Protein AF-G0PN23-F1 (afdb_monomer)

Radius of gyration: 19.68 Å; Cα contacts (8 Å, |Δi|>4): 252; chains: 1; bounding box: 52×43×51 Å

pLDDT: mean 85.81, std 14.9, range [28.98, 98.25]

Mean predicted aligned error: 7.41 Å

Solvent-accessible surface area (backbone atoms only — not comparable to full-atom values): 13458 Å² total; per-residue (Å²): 130,87,80,50,70,67,58,50,54,53,51,49,51,54,50,34,48,78,69,42,49,60,78,67,68,95,44,43,71,52,33,22,39,77,66,62,45,42,69,57,57,49,49,49,50,40,51,29,52,32,54,75,70,69,52,63,68,54,66,32,35,39,69,32,43,47,46,32,29,59,34,56,63,41,46,66,67,58,47,52,53,52,44,54,49,56,61,51,38,76,74,47,100,57,88,58,73,50,59,66,74,73,46,75,91,48,58,36,91,71,90,79,56,50,74,29,27,36,35,75,28,47,81,49,77,77,54,62,78,72,52,52,74,71,47,44,54,52,50,49,51,33,59,75,65,71,47,64,42,44,40,60,84,46,60,64,72,51,54,51,52,36,42,53,69,54,44,32,48,74,44,76,83,83,54,61,83,39,66,58,71,78,74,75,78,78,86,64,59,88,44,54,83,84,77,56,66,63,63,52,50,53,50,52,53,60,66,69,48,75,51,90,68,42,36,47,65,52,55,71,63,58,54,65,71,75,71,66,131

Sequence (229 aa):
MKKSEGAYYEQLLRFSESHLMLYPYHLSDITVTEMRLSPFSYYVNILTEMLNTEKSYDSLPNFTAADAVRLLGIGRNQYIDLMNQTRSNRKFLRRSKTARELLPQKPAKLTIESWWMTNVGAILESYVKTLSEEEKQVIDKLLDENKAIPAGLLKYSVVTSLYDRGLIYFDVPVDDNDYIYVAPLDGFVMNRVLGDYFETLLYKFFVVIDDQKTRINQLEKEDIKEVSL

Foldseek 3Di:
DPQDPVNVVVVVLVVCLVQLHQDPVVCCVCCFAVVVADSLNSLLSSLLVCLVVVPQPLSHQQNSQVSCCQWFVDHRVNSVVLSVLQVVLVVDPDPRDRSSNSGDPFTDDDDQDQAWWKAFGHDDPVVVVVDDPLLVVVNVVRVVVVGTDGNNVHDVVSSRVCRRVSRIDTDDDADQADFDADDPCDVGDDHDDPPDPVSVVVVVVVVVSPDRGDGNNVVVVVVVVVPDD

InterPro domains:
  IPR028091 FAM91, N-terminal domain [PF14647] (2-219)
  IPR039199 FAM91 [PTHR28441] (2-214)

Structure (mmCIF, N/CA/C/O backbone):
data_AF-G0PN23-F1
#
_entry.id   AF-G0PN23-F1
#
loop_
_atom_site.group_PDB
_atom_site.id
_atom_site.type_symbol
_atom_site.label_atom_id
_atom_site.label_alt_id
_atom_site.label_comp_id
_atom_site.label_asym_id
_atom_site.label_entity_id
_atom_site.label_seq_id
_atom_site.pdbx_PDB_ins_code
_atom_site.Cartn_x
_atom_site.Cartn_y
_atom_site.Cartn_z
_atom_site.occupancy
_atom_site.B_iso_or_equiv
_atom_site.auth_seq_id
_atom_site.auth_comp_id
_atom_site.auth_asym_id
_atom_site.auth_atom_id
_atom_site.pdbx_PDB_model_num
ATOM 1 N N . MET A 1 1 ? 6.012 -31.419 9.487 1.00 48.06 1 MET A N 1
ATOM 2 C CA . MET A 1 1 ? 5.408 -30.180 10.025 1.00 48.06 1 MET A CA 1
ATOM 3 C C . MET A 1 1 ? 4.270 -29.783 9.098 1.00 48.06 1 MET A C 1
ATOM 5 O O . MET A 1 1 ? 4.540 -29.590 7.920 1.00 48.06 1 MET A O 1
ATOM 9 N N . LYS A 1 2 ? 3.016 -29.736 9.569 1.00 50.41 2 LYS A N 1
ATOM 10 C CA . LYS A 1 2 ? 1.911 -29.170 8.776 1.00 50.41 2 LYS A CA 1
ATOM 11 C C . LYS A 1 2 ? 2.220 -27.681 8.583 1.00 50.41 2 LYS A C 1
ATOM 13 O O . LYS A 1 2 ? 2.283 -26.965 9.577 1.00 50.41 2 LYS A O 1
ATOM 18 N N . LYS A 1 3 ? 2.492 -27.240 7.353 1.00 66.94 3 LYS A N 1
ATOM 19 C CA . LYS A 1 3 ? 2.577 -25.805 7.049 1.00 66.94 3 LYS A CA 1
ATOM 20 C C . LYS A 1 3 ? 1.163 -25.237 7.192 1.00 66.94 3 LYS A C 1
ATOM 22 O O . LYS A 1 3 ? 0.249 -25.766 6.565 1.00 66.94 3 LYS A O 1
ATOM 27 N N . SER A 1 4 ? 0.977 -24.260 8.076 1.00 86.62 4 SER A N 1
ATOM 28 C CA . SER A 1 4 ? -0.281 -23.518 8.177 1.00 86.62 4 SER A CA 1
ATOM 29 C C . SER A 1 4 ? -0.402 -22.551 7.002 1.00 86.62 4 SER A C 1
ATOM 31 O O . SER A 1 4 ? 0.605 -22.113 6.448 1.00 86.62 4 SER A O 1
ATOM 33 N N . GLU A 1 5 ? -1.634 -22.212 6.643 1.00 88.44 5 GLU A N 1
ATOM 34 C CA . GLU A 1 5 ? -1.955 -21.194 5.639 1.00 88.44 5 GLU A CA 1
ATOM 35 C C . GLU A 1 5 ? -1.276 -19.849 5.947 1.00 88.44 5 GLU A C 1
ATOM 37 O O . GLU A 1 5 ? -0.561 -19.315 5.104 1.00 88.44 5 GLU A O 1
ATOM 42 N N . GLY A 1 6 ? -1.334 -19.385 7.200 1.00 89.94 6 GLY A N 1
ATOM 43 C CA . GLY A 1 6 ? -0.598 -18.186 7.622 1.00 89.94 6 GLY A CA 1
ATOM 44 C C . GLY A 1 6 ? 0.915 -18.271 7.370 1.00 89.94 6 GLY A C 1
ATOM 45 O O . GLY A 1 6 ? 1.512 -17.325 6.868 1.00 89.94 6 GLY A O 1
ATOM 46 N N . ALA A 1 7 ? 1.550 -19.428 7.606 1.00 92.19 7 ALA A N 1
ATOM 47 C CA . ALA A 1 7 ? 2.981 -19.595 7.329 1.00 92.19 7 ALA A CA 1
ATOM 48 C C . ALA A 1 7 ? 3.306 -19.547 5.824 1.00 92.19 7 ALA A C 1
ATOM 50 O O . ALA A 1 7 ? 4.415 -19.163 5.447 1.00 92.19 7 ALA A O 1
ATOM 51 N N . TYR A 1 8 ? 2.361 -19.936 4.961 1.00 94.00 8 TYR A N 1
ATOM 52 C CA . TYR A 1 8 ? 2.497 -19.771 3.516 1.00 94.00 8 TYR A CA 1
ATOM 53 C C . TYR A 1 8 ? 2.487 -18.287 3.135 1.00 94.00 8 TYR A C 1
ATOM 55 O O . TYR A 1 8 ? 3.422 -17.840 2.468 1.00 94.00 8 TYR A O 1
ATOM 63 N N . TYR A 1 9 ? 1.508 -17.514 3.615 1.00 95.44 9 TYR A N 1
ATOM 64 C CA . TYR A 1 9 ? 1.430 -16.079 3.330 1.00 95.44 9 TYR A CA 1
ATOM 65 C C . TYR A 1 9 ? 2.612 -15.299 3.917 1.00 95.44 9 TYR A C 1
ATOM 67 O O . TYR A 1 9 ? 3.146 -14.412 3.254 1.00 95.44 9 TYR A O 1
ATOM 75 N N . GLU A 1 10 ? 3.113 -15.672 5.100 1.00 94.38 10 GLU A N 1
ATOM 76 C CA . GLU A 1 10 ? 4.339 -15.085 5.663 1.00 94.38 10 GLU A CA 1
ATOM 77 C C . GLU A 1 10 ? 5.544 -15.322 4.753 1.00 94.38 10 GLU A C 1
ATOM 79 O O . GLU A 1 10 ? 6.338 -14.411 4.506 1.00 94.38 10 GLU A O 1
ATOM 84 N N . GLN A 1 11 ? 5.700 -16.554 4.262 1.00 95.38 11 GLN A N 1
ATOM 85 C CA . GLN A 1 11 ? 6.797 -16.909 3.373 1.00 95.38 11 GLN A CA 1
ATOM 86 C C . GLN A 1 11 ? 6.678 -16.179 2.030 1.00 95.38 11 GLN A C 1
ATOM 88 O O . GLN A 1 11 ? 7.689 -15.688 1.528 1.00 95.38 11 GLN A O 1
ATOM 93 N N . LEU A 1 12 ? 5.465 -16.082 1.480 1.00 94.81 12 LEU A N 1
ATOM 94 C CA . LEU A 1 12 ? 5.177 -15.352 0.249 1.00 94.81 12 LEU A CA 1
ATOM 95 C C . LEU A 1 12 ? 5.535 -13.871 0.396 1.00 94.81 12 LEU A C 1
ATOM 97 O O . LEU A 1 12 ? 6.323 -13.368 -0.395 1.00 94.81 12 LEU A O 1
ATOM 101 N N . LEU A 1 13 ? 5.053 -13.197 1.442 1.00 96.19 13 LEU A N 1
ATOM 102 C CA . LEU A 1 13 ? 5.321 -11.773 1.661 1.00 96.19 13 LEU A CA 1
ATOM 103 C C . LEU A 1 13 ? 6.813 -11.489 1.872 1.00 96.19 13 LEU A C 1
ATOM 105 O O . LEU A 1 13 ? 7.352 -10.573 1.258 1.00 96.19 13 LEU A O 1
ATOM 109 N N . ARG A 1 14 ? 7.515 -12.316 2.661 1.00 95.75 14 ARG A N 1
ATOM 110 C CA . ARG A 1 14 ? 8.975 -12.198 2.838 1.00 95.75 14 ARG A CA 1
ATOM 111 C C . ARG A 1 14 ? 9.734 -12.400 1.528 1.00 95.75 14 ARG A C 1
ATOM 113 O O . ARG A 1 14 ? 10.729 -11.717 1.268 1.00 95.75 14 ARG A O 1
ATOM 120 N N . PHE A 1 15 ? 9.298 -13.359 0.713 1.00 94.88 15 PHE A N 1
ATOM 121 C CA . PHE A 1 15 ? 9.882 -13.583 -0.602 1.00 94.88 15 PHE A CA 1
ATOM 122 C C . PHE A 1 15 ? 9.665 -12.352 -1.488 1.00 94.88 15 PHE A C 1
ATOM 124 O O . PHE A 1 15 ? 10.644 -11.815 -2.002 1.00 94.88 15 PHE A O 1
ATOM 131 N N . SER A 1 16 ? 8.435 -11.846 -1.577 1.00 94.81 16 SER A N 1
ATOM 132 C CA . SER A 1 16 ? 8.094 -10.667 -2.377 1.00 94.81 16 SER A CA 1
ATOM 133 C C . SER A 1 16 ? 8.885 -9.420 -1.959 1.00 94.81 16 SER A C 1
ATOM 135 O O . SER A 1 16 ? 9.496 -8.783 -2.818 1.00 94.81 16 SER A O 1
ATOM 137 N N . GLU A 1 17 ? 8.982 -9.117 -0.655 1.00 95.69 17 GLU A N 1
ATOM 138 C CA . GLU A 1 17 ? 9.766 -7.975 -0.148 1.00 95.69 17 GLU A CA 1
ATOM 139 C C . GLU A 1 17 ? 11.258 -8.100 -0.503 1.00 95.69 17 GLU A C 1
ATOM 141 O O . GLU A 1 17 ? 11.866 -7.156 -1.010 1.00 95.69 17 GLU A O 1
ATOM 146 N N . SER A 1 18 ? 11.860 -9.277 -0.282 1.00 93.69 18 SER A N 1
ATOM 147 C CA . SER A 1 18 ? 13.294 -9.499 -0.547 1.00 93.69 18 SER A CA 1
ATOM 148 C C . SER A 1 18 ? 13.656 -9.448 -2.036 1.00 93.69 18 SER A C 1
ATOM 150 O O . SER A 1 18 ? 14.788 -9.091 -2.383 1.00 93.69 18 SER A O 1
ATOM 152 N N . HIS A 1 19 ? 12.691 -9.745 -2.909 1.00 93.19 19 HIS A N 1
ATOM 153 C CA . HIS A 1 19 ? 12.830 -9.678 -4.364 1.00 93.19 19 HIS A CA 1
ATOM 154 C C . HIS A 1 19 ? 12.305 -8.365 -4.965 1.00 93.19 19 HIS A C 1
ATOM 156 O O . HIS A 1 19 ? 12.336 -8.216 -6.183 1.00 93.19 19 HIS A O 1
ATOM 162 N N . LEU A 1 20 ? 11.903 -7.388 -4.137 1.00 94.75 20 LEU A N 1
ATOM 163 C CA . LEU A 1 20 ? 11.409 -6.070 -4.566 1.00 94.75 20 LEU A CA 1
ATOM 164 C C . LEU A 1 20 ? 10.147 -6.136 -5.448 1.00 94.75 20 LEU A C 1
ATOM 166 O O . LEU A 1 20 ? 9.913 -5.255 -6.276 1.00 94.75 20 LEU A O 1
ATOM 170 N N . MET A 1 21 ? 9.341 -7.182 -5.284 1.00 93.94 21 MET A N 1
ATOM 171 C CA . MET A 1 21 ? 8.140 -7.398 -6.088 1.00 93.94 21 MET A CA 1
ATOM 172 C C . MET A 1 21 ? 7.035 -6.404 -5.725 1.00 93.94 21 MET A C 1
ATOM 174 O O . MET A 1 21 ? 7.003 -5.865 -4.611 1.00 93.94 21 MET A O 1
ATOM 178 N N . LEU A 1 22 ? 6.097 -6.205 -6.652 1.00 94.31 22 LEU A N 1
ATOM 179 C CA . LEU A 1 22 ? 4.883 -5.439 -6.388 1.00 94.31 22 LEU A CA 1
ATOM 180 C C . LEU A 1 22 ? 4.097 -6.052 -5.217 1.00 94.31 22 LEU A C 1
ATOM 182 O O . LEU A 1 22 ? 4.079 -7.273 -5.038 1.00 94.31 22 LEU A O 1
ATOM 186 N N . TYR A 1 23 ? 3.429 -5.209 -4.430 1.00 96.19 23 TYR A N 1
ATOM 187 C CA . TYR A 1 23 ? 2.500 -5.671 -3.408 1.00 96.19 23 TYR A CA 1
ATOM 188 C C . TYR A 1 23 ? 1.400 -6.552 -4.033 1.00 96.19 23 TYR A C 1
ATOM 190 O O . TYR A 1 23 ? 0.827 -6.175 -5.061 1.00 96.19 23 TYR A O 1
ATOM 198 N N . PRO A 1 24 ? 1.071 -7.714 -3.441 1.00 94.94 24 PRO A N 1
ATOM 199 C CA . PRO A 1 24 ? 0.074 -8.624 -3.994 1.00 94.94 24 PRO A CA 1
ATOM 200 C C . PRO A 1 24 ? -1.352 -8.125 -3.706 1.00 94.94 24 PRO A C 1
ATOM 202 O O . PRO A 1 24 ? -2.037 -8.657 -2.840 1.00 94.94 24 PRO A O 1
ATOM 205 N N . TYR A 1 25 ? -1.820 -7.113 -4.445 1.00 94.06 25 TYR A N 1
ATOM 206 C CA . TYR A 1 25 ? -3.135 -6.485 -4.219 1.00 94.06 25 TYR A CA 1
ATOM 207 C C . TYR A 1 25 ? -4.320 -7.455 -4.257 1.00 94.06 25 TYR A C 1
ATOM 209 O O . TYR A 1 25 ? -5.290 -7.251 -3.537 1.00 94.06 25 TYR A O 1
ATOM 217 N N . HIS A 1 26 ? -4.228 -8.526 -5.044 1.00 90.94 26 HIS A N 1
ATOM 218 C CA . HIS A 1 26 ? -5.253 -9.570 -5.118 1.00 90.94 26 HIS A CA 1
ATOM 219 C C . HIS A 1 26 ? -5.400 -10.389 -3.822 1.00 90.94 26 HIS A C 1
ATOM 221 O O . HIS A 1 26 ? -6.342 -11.162 -3.710 1.00 90.94 26 HIS A O 1
ATOM 227 N N . LEU A 1 27 ? -4.472 -10.239 -2.871 1.00 94.69 27 LEU A N 1
ATOM 228 C CA . LEU A 1 27 ? -4.505 -10.866 -1.547 1.00 94.69 27 LEU A CA 1
ATOM 229 C C . LEU A 1 27 ? -4.730 -9.835 -0.431 1.00 94.69 27 LEU A C 1
ATOM 231 O O . LEU A 1 27 ? -4.445 -10.142 0.724 1.00 94.69 27 LEU A O 1
ATOM 235 N N . SER A 1 28 ? -5.160 -8.605 -0.758 1.00 94.19 28 SER A N 1
ATOM 236 C CA . SER A 1 28 ? -5.268 -7.498 0.212 1.00 94.19 28 SER A CA 1
ATOM 237 C C . SER A 1 28 ? -6.143 -7.841 1.415 1.00 94.19 28 SER A C 1
ATOM 239 O O . SER A 1 28 ? -5.845 -7.415 2.530 1.00 94.19 28 SER A O 1
ATOM 241 N N . ASP A 1 29 ? -7.184 -8.643 1.213 1.00 92.06 29 ASP A N 1
ATOM 242 C CA . ASP A 1 29 ? -8.042 -9.148 2.278 1.00 92.06 29 ASP A CA 1
ATOM 243 C C . ASP A 1 29 ? -7.235 -9.895 3.342 1.00 92.06 29 ASP A C 1
ATOM 245 O O . ASP A 1 29 ? -7.286 -9.532 4.515 1.00 92.06 29 ASP A O 1
ATOM 249 N N . ILE A 1 30 ? -6.399 -10.848 2.943 1.00 93.81 30 ILE A N 1
ATOM 250 C CA . ILE A 1 30 ? -5.578 -11.659 3.846 1.00 93.81 30 ILE A CA 1
ATOM 251 C C . ILE A 1 30 ? -4.360 -10.869 4.335 1.00 93.81 30 ILE A C 1
ATOM 253 O O . ILE A 1 30 ? -4.024 -10.880 5.523 1.00 93.81 30 ILE A O 1
ATOM 257 N N . THR A 1 31 ? -3.675 -10.146 3.449 1.00 95.44 31 THR A N 1
ATOM 258 C CA . THR A 1 31 ? -2.435 -9.443 3.799 1.00 95.44 31 THR A CA 1
ATOM 259 C C . THR A 1 31 ? -2.691 -8.270 4.740 1.00 95.44 31 THR A C 1
ATOM 261 O O . THR A 1 31 ? -1.922 -8.055 5.679 1.00 95.44 31 THR A O 1
ATOM 264 N N . VAL A 1 32 ? -3.777 -7.516 4.556 1.00 94.94 32 VAL A N 1
ATOM 265 C CA . VAL A 1 32 ? -4.101 -6.388 5.436 1.00 94.94 32 VAL A CA 1
ATOM 266 C C . VAL A 1 32 ? -4.708 -6.869 6.751 1.00 94.94 32 VAL A C 1
ATOM 268 O O . VAL A 1 32 ? -4.353 -6.323 7.798 1.00 94.94 32 VAL A O 1
ATOM 271 N N . THR A 1 33 ? -5.597 -7.868 6.735 1.00 91.69 33 THR A N 1
ATOM 272 C CA . THR A 1 33 ? -6.325 -8.279 7.949 1.00 91.69 33 THR A CA 1
ATOM 273 C C . THR A 1 33 ? -5.554 -9.308 8.780 1.00 91.69 33 THR A C 1
ATOM 275 O O . THR A 1 33 ? -5.263 -9.053 9.952 1.00 91.69 33 THR A O 1
ATOM 278 N N . GLU A 1 34 ? -5.157 -10.435 8.188 1.00 91.69 34 GLU A N 1
ATOM 279 C CA . GLU A 1 34 ? -4.496 -11.534 8.899 1.00 91.69 34 GLU A CA 1
ATOM 280 C C . GLU A 1 34 ? -3.009 -11.253 9.106 1.00 91.69 34 GLU A C 1
ATOM 282 O O . GLU A 1 34 ? -2.496 -11.360 10.223 1.00 91.69 34 GLU A O 1
ATOM 287 N N . MET A 1 35 ? -2.327 -10.816 8.044 1.00 94.06 35 MET A N 1
ATOM 288 C CA . MET A 1 35 ? -0.884 -10.545 8.077 1.00 94.06 35 MET A CA 1
ATOM 289 C C . MET A 1 35 ? -0.546 -9.163 8.636 1.00 94.06 35 MET A C 1
ATOM 291 O O . MET A 1 35 ? 0.616 -8.889 8.948 1.00 94.06 35 MET A O 1
ATOM 295 N N . ARG A 1 36 ? -1.554 -8.292 8.788 1.00 93.94 36 ARG A N 1
ATOM 296 C CA . ARG A 1 36 ? -1.420 -6.921 9.311 1.00 93.94 36 ARG A CA 1
ATOM 297 C C . ARG A 1 36 ? -0.402 -6.084 8.533 1.00 93.94 36 ARG A C 1
ATOM 299 O O . ARG A 1 36 ? 0.282 -5.230 9.101 1.00 93.94 36 ARG A O 1
ATOM 306 N N . LEU A 1 37 ? -0.298 -6.334 7.232 1.00 95.62 37 LEU A N 1
ATOM 307 C CA . LEU A 1 37 ? 0.656 -5.704 6.336 1.00 95.62 37 LEU A CA 1
ATOM 308 C C . LEU A 1 37 ? -0.083 -4.946 5.233 1.00 95.62 37 LEU A C 1
ATOM 310 O O . LEU A 1 37 ? -0.472 -5.503 4.207 1.00 95.62 37 LEU A O 1
ATOM 314 N N . SER A 1 38 ? -0.249 -3.642 5.443 1.00 95.50 38 SER A N 1
ATOM 315 C CA . SER A 1 38 ? -0.788 -2.745 4.421 1.00 95.50 38 SER A CA 1
ATOM 316 C C . SER A 1 38 ? 0.207 -2.526 3.274 1.00 95.50 38 SER A C 1
ATOM 318 O O . SER A 1 38 ? 1.419 -2.647 3.495 1.00 95.50 38 SER A O 1
ATOM 320 N N . PRO A 1 39 ? -0.264 -2.118 2.077 1.00 96.38 39 PRO A N 1
ATOM 321 C CA . PRO A 1 39 ? 0.622 -1.724 0.982 1.00 96.38 39 PRO A CA 1
ATOM 322 C C . PRO A 1 39 ? 1.645 -0.675 1.431 1.00 96.38 39 PRO A C 1
ATOM 324 O O . PRO A 1 39 ? 2.840 -0.814 1.193 1.00 96.38 39 PRO A O 1
ATOM 327 N N . PHE A 1 40 ? 1.203 0.342 2.179 1.00 97.19 40 PHE A N 1
ATOM 328 C CA . PHE A 1 40 ? 2.088 1.366 2.735 1.00 97.19 40 PHE A CA 1
ATOM 329 C C . PHE A 1 40 ? 3.228 0.766 3.574 1.00 97.19 40 PHE A C 1
ATOM 331 O O . PHE A 1 40 ? 4.399 1.069 3.336 1.00 97.19 40 PHE A O 1
ATOM 338 N N . SER A 1 41 ? 2.896 -0.103 4.534 1.00 96.62 41 SER A N 1
ATOM 339 C CA . SER A 1 41 ? 3.888 -0.744 5.403 1.00 96.62 41 SER A CA 1
ATOM 340 C C . SER A 1 41 ? 4.833 -1.664 4.625 1.00 96.62 41 SER A C 1
ATOM 342 O O . SER A 1 41 ? 6.026 -1.687 4.917 1.00 96.62 41 SER A O 1
ATOM 344 N N . TYR A 1 42 ? 4.335 -2.357 3.601 1.00 98.00 42 TYR A N 1
ATOM 345 C CA . TYR A 1 42 ? 5.138 -3.199 2.713 1.00 98.00 42 TYR A CA 1
ATOM 346 C C . TYR A 1 42 ? 6.223 -2.396 1.976 1.00 98.00 42 TYR A C 1
ATOM 348 O O . TYR A 1 42 ? 7.410 -2.714 2.064 1.00 98.00 42 TYR A O 1
ATOM 356 N N . TYR A 1 43 ? 5.864 -1.288 1.317 1.00 98.25 43 TYR A N 1
ATOM 357 C CA . TYR A 1 43 ? 6.861 -0.471 0.606 1.00 98.25 43 TYR A CA 1
ATOM 358 C C . TYR A 1 43 ? 7.821 0.248 1.555 1.00 98.25 43 TYR A C 1
ATOM 360 O O . TYR A 1 43 ? 8.996 0.434 1.236 1.00 98.25 43 TYR A O 1
ATOM 368 N N . VAL A 1 44 ? 7.354 0.620 2.746 1.00 98.12 44 VAL A N 1
ATOM 369 C CA . VAL A 1 44 ? 8.223 1.103 3.820 1.00 98.12 44 VAL A CA 1
ATOM 370 C C . VAL A 1 44 ? 9.286 0.063 4.185 1.00 98.12 44 VAL A C 1
ATOM 372 O O . VAL A 1 44 ? 10.451 0.435 4.347 1.00 98.12 44 VAL A O 1
ATOM 375 N N . ASN A 1 45 ? 8.909 -1.212 4.336 1.00 98.00 45 ASN A N 1
ATOM 376 C CA . ASN A 1 45 ? 9.838 -2.289 4.682 1.00 98.00 45 ASN A CA 1
ATOM 377 C C . ASN A 1 45 ? 10.888 -2.462 3.582 1.00 98.00 45 ASN A C 1
ATOM 379 O O . ASN A 1 45 ? 12.085 -2.449 3.875 1.00 98.00 45 ASN A O 1
ATOM 383 N N . ILE A 1 46 ? 10.445 -2.509 2.320 1.00 97.81 46 ILE A N 1
ATOM 384 C CA . ILE A 1 46 ? 11.327 -2.574 1.148 1.00 97.81 46 ILE A CA 1
ATOM 385 C C . ILE A 1 46 ? 12.338 -1.423 1.161 1.00 97.81 46 ILE A C 1
ATOM 387 O O . ILE A 1 46 ? 13.547 -1.659 1.123 1.00 97.81 46 ILE A O 1
ATOM 391 N N . LEU A 1 47 ? 11.878 -0.170 1.253 1.00 97.94 47 LEU A N 1
ATOM 392 C CA . LEU A 1 47 ? 12.786 0.979 1.211 1.00 97.94 47 LEU A CA 1
ATOM 393 C C . LEU A 1 47 ? 13.703 1.048 2.436 1.00 97.94 47 LEU A C 1
ATOM 395 O O . LEU A 1 47 ? 14.848 1.481 2.303 1.00 97.94 47 LEU A O 1
ATOM 399 N N . THR A 1 48 ? 13.237 0.604 3.607 1.00 97.44 48 THR A N 1
ATOM 400 C CA . THR A 1 48 ? 14.073 0.503 4.814 1.00 97.44 48 THR A CA 1
ATOM 401 C C . THR A 1 48 ? 15.238 -0.451 4.569 1.00 97.44 48 THR A C 1
ATOM 403 O O . THR A 1 48 ? 16.389 -0.081 4.804 1.00 97.44 48 THR A O 1
ATOM 406 N N . GLU A 1 49 ? 14.961 -1.648 4.050 1.00 96.56 49 GLU A N 1
ATOM 407 C CA . GLU A 1 49 ? 15.995 -2.644 3.771 1.00 96.56 49 GLU A CA 1
ATOM 408 C C . GLU A 1 49 ? 16.956 -2.175 2.676 1.00 96.56 49 GLU A C 1
ATOM 410 O O . GLU A 1 49 ? 18.175 -2.294 2.817 1.00 96.56 49 GLU A O 1
ATOM 415 N N . MET A 1 50 ? 16.442 -1.551 1.615 1.00 96.56 50 MET A N 1
ATOM 416 C CA . MET A 1 50 ? 17.289 -0.973 0.574 1.00 96.56 50 MET A CA 1
ATOM 417 C C . MET A 1 50 ? 18.212 0.126 1.122 1.00 96.56 50 MET A C 1
ATOM 419 O O . MET A 1 50 ? 19.385 0.164 0.763 1.00 96.56 50 MET A O 1
ATOM 423 N N . LEU A 1 51 ? 17.714 1.015 1.993 1.00 95.50 51 LEU A N 1
ATOM 424 C CA . LEU A 1 51 ? 18.532 2.054 2.639 1.00 95.50 51 LEU A CA 1
ATOM 425 C C . LEU A 1 51 ? 19.621 1.446 3.533 1.00 95.50 51 LEU A C 1
ATOM 427 O O . LEU A 1 51 ? 20.763 1.905 3.512 1.00 95.50 51 LEU A O 1
ATOM 431 N N . ASN A 1 52 ? 19.282 0.405 4.296 1.00 93.69 52 ASN A N 1
ATOM 432 C CA . ASN A 1 52 ? 20.224 -0.290 5.175 1.00 93.69 52 ASN A CA 1
ATOM 433 C C . ASN A 1 52 ? 21.320 -1.029 4.392 1.00 93.69 52 ASN A C 1
ATOM 435 O O . ASN A 1 52 ? 22.474 -1.043 4.818 1.00 93.69 52 ASN A O 1
ATOM 439 N N . THR A 1 53 ? 20.966 -1.610 3.244 1.00 93.88 53 THR A N 1
ATOM 440 C CA . THR A 1 53 ? 21.876 -2.365 2.362 1.00 93.88 53 THR A CA 1
ATOM 441 C C . THR A 1 53 ? 22.530 -1.510 1.275 1.00 93.88 53 THR A C 1
ATOM 443 O O . THR A 1 53 ? 23.295 -2.023 0.462 1.00 93.88 53 THR A O 1
ATOM 446 N N . GLU A 1 54 ? 22.257 -0.203 1.262 1.00 93.38 54 GLU A N 1
ATOM 447 C CA . GLU A 1 54 ? 22.745 0.755 0.265 1.00 93.38 54 GLU A CA 1
ATOM 448 C C . GLU A 1 54 ? 22.430 0.364 -1.193 1.00 93.38 54 GLU A C 1
ATOM 450 O O . GLU A 1 54 ? 23.194 0.655 -2.118 1.00 93.38 54 GLU A O 1
ATOM 455 N N . LYS A 1 55 ? 21.288 -0.296 -1.408 1.00 94.75 55 LYS A N 1
ATOM 456 C CA . LYS A 1 55 ? 20.835 -0.743 -2.728 1.00 94.75 55 LYS A CA 1
ATOM 457 C C . LYS A 1 55 ? 20.413 0.454 -3.586 1.00 94.75 55 LYS A C 1
ATOM 459 O O . LYS A 1 55 ? 19.800 1.398 -3.096 1.00 94.75 55 LYS A O 1
ATOM 464 N N . SER A 1 56 ? 20.720 0.428 -4.885 1.00 94.00 56 SER A N 1
ATOM 465 C CA . SER A 1 56 ? 20.282 1.493 -5.802 1.00 94.00 56 SER A CA 1
ATOM 466 C C . SER A 1 56 ? 18.761 1.484 -5.970 1.00 94.00 56 SER A C 1
ATOM 468 O O . SER A 1 56 ? 18.170 0.412 -6.109 1.00 94.00 56 SER A O 1
ATOM 470 N N . TYR A 1 57 ? 18.137 2.664 -6.045 1.00 94.88 57 TYR A N 1
ATOM 471 C CA . TYR A 1 57 ? 16.712 2.795 -6.381 1.00 94.88 57 TYR A CA 1
ATOM 472 C C . TYR A 1 57 ? 16.371 2.147 -7.729 1.00 94.88 57 TYR A C 1
ATOM 474 O O . TYR A 1 57 ? 15.311 1.551 -7.874 1.00 94.88 57 TYR A O 1
ATOM 482 N N . ASP A 1 58 ? 17.317 2.170 -8.674 1.00 91.69 58 ASP A N 1
ATOM 483 C CA . ASP A 1 58 ? 17.166 1.602 -10.021 1.00 91.69 58 ASP A CA 1
ATOM 484 C C . ASP A 1 58 ? 17.019 0.064 -10.017 1.00 91.69 58 ASP A C 1
ATOM 486 O O . ASP A 1 58 ? 16.842 -0.539 -11.074 1.00 91.69 58 ASP A O 1
ATOM 490 N N . SER A 1 59 ? 17.130 -0.576 -8.843 1.00 92.50 59 SER A N 1
ATOM 491 C CA . SER A 1 59 ? 16.835 -2.000 -8.650 1.00 92.50 59 SER A CA 1
ATOM 492 C C . SER A 1 59 ? 15.352 -2.305 -8.424 1.00 92.50 59 SER A C 1
ATOM 494 O O . SER A 1 59 ? 14.974 -3.468 -8.513 1.00 92.50 59 SER A O 1
ATOM 496 N N . LEU A 1 60 ? 14.515 -1.305 -8.125 1.00 93.38 60 LEU A N 1
ATOM 497 C CA . LEU A 1 60 ? 13.071 -1.514 -8.028 1.00 93.38 60 LEU A CA 1
ATOM 498 C C . LEU A 1 60 ? 12.494 -1.795 -9.424 1.00 93.38 60 LEU A C 1
ATOM 500 O O . LEU A 1 60 ? 12.773 -1.014 -10.337 1.00 93.38 60 LEU A O 1
ATOM 504 N N . PRO A 1 61 ? 11.646 -2.823 -9.594 1.00 92.31 61 PRO A N 1
ATOM 505 C CA . PRO A 1 61 ? 10.770 -2.931 -10.759 1.00 92.31 61 PRO A CA 1
ATOM 506 C C . PRO A 1 61 ? 9.927 -1.656 -10.933 1.00 92.31 61 PRO A C 1
ATOM 508 O O . PRO A 1 61 ? 9.690 -0.922 -9.968 1.00 92.31 61 PRO A O 1
ATOM 511 N N . ASN A 1 62 ? 9.495 -1.351 -12.153 1.00 89.81 62 ASN A N 1
ATOM 512 C CA . ASN A 1 62 ? 8.845 -0.083 -12.481 1.00 89.81 62 ASN A CA 1
ATOM 513 C C . ASN A 1 62 ? 7.505 0.063 -11.779 1.00 89.81 62 ASN A C 1
ATOM 515 O O . ASN A 1 62 ? 7.233 1.130 -11.231 1.00 89.81 62 ASN A O 1
ATOM 519 N N . PHE A 1 63 ? 6.705 -1.004 -11.716 1.00 89.88 63 PHE A N 1
ATOM 520 C CA . PHE A 1 63 ? 5.424 -0.958 -11.009 1.00 89.88 63 PHE A CA 1
ATOM 521 C C . PHE A 1 63 ? 5.631 -0.841 -9.496 1.00 89.88 63 PHE A C 1
ATOM 523 O O . PHE A 1 63 ? 4.939 -0.069 -8.832 1.00 89.88 63 PHE A O 1
ATOM 530 N N . THR A 1 64 ? 6.649 -1.513 -8.950 1.00 93.81 64 THR A N 1
ATOM 531 C CA . THR A 1 64 ? 7.058 -1.354 -7.545 1.00 93.81 64 THR A CA 1
ATOM 532 C C . THR A 1 64 ? 7.490 0.083 -7.247 1.00 93.81 64 THR A C 1
ATOM 534 O O . THR A 1 64 ? 7.113 0.646 -6.219 1.00 93.81 64 THR A O 1
ATOM 537 N N . ALA A 1 65 ? 8.260 0.707 -8.139 1.00 94.38 65 ALA A N 1
ATOM 538 C CA . ALA A 1 65 ? 8.707 2.085 -7.981 1.00 94.38 65 ALA A CA 1
ATOM 539 C C . ALA A 1 65 ? 7.556 3.093 -8.134 1.00 94.38 65 ALA A C 1
ATOM 541 O O . ALA A 1 65 ? 7.469 4.041 -7.352 1.00 94.38 65 ALA A O 1
ATOM 542 N N . ALA A 1 66 ? 6.645 2.869 -9.085 1.00 92.25 66 ALA A N 1
ATOM 543 C CA . ALA A 1 66 ? 5.432 3.664 -9.249 1.00 92.25 66 ALA A CA 1
ATOM 544 C C . ALA A 1 66 ? 4.578 3.641 -7.973 1.00 92.25 66 ALA A C 1
ATOM 546 O O . ALA A 1 66 ? 4.129 4.689 -7.504 1.00 92.25 66 ALA A O 1
ATOM 547 N N . ASP A 1 67 ? 4.436 2.477 -7.340 1.00 94.31 67 ASP A N 1
ATOM 548 C CA . ASP A 1 67 ? 3.726 2.365 -6.070 1.00 94.31 67 ASP A CA 1
ATOM 549 C C . ASP A 1 67 ? 4.472 2.993 -4.892 1.00 94.31 67 ASP A C 1
ATOM 551 O O . ASP A 1 67 ? 3.842 3.627 -4.045 1.00 94.31 67 ASP A O 1
ATOM 555 N N . ALA A 1 68 ? 5.803 2.912 -4.848 1.00 96.50 68 ALA A N 1
ATOM 556 C CA . ALA A 1 68 ? 6.587 3.639 -3.852 1.00 96.50 68 ALA A CA 1
ATOM 557 C C . ALA A 1 68 ? 6.370 5.162 -3.965 1.00 96.50 68 ALA A C 1
ATOM 559 O O . ALA A 1 68 ? 6.239 5.851 -2.949 1.00 96.50 68 ALA A O 1
ATOM 560 N N . VAL A 1 69 ? 6.257 5.697 -5.184 1.00 95.38 69 VAL A N 1
ATOM 561 C CA . VAL A 1 69 ? 5.890 7.104 -5.410 1.00 95.38 69 VAL A CA 1
ATOM 562 C C . VAL A 1 69 ? 4.454 7.369 -4.963 1.00 95.38 69 VAL A C 1
ATOM 564 O O . VAL A 1 69 ? 4.228 8.295 -4.187 1.00 95.38 69 VAL A O 1
ATOM 567 N N . ARG A 1 70 ? 3.490 6.550 -5.393 1.00 93.75 70 ARG A N 1
ATOM 568 C CA . ARG A 1 70 ? 2.064 6.735 -5.084 1.00 93.75 70 ARG A CA 1
ATOM 569 C C . ARG A 1 70 ? 1.765 6.668 -3.586 1.00 93.75 70 ARG A C 1
ATOM 571 O O . ARG A 1 70 ? 0.978 7.465 -3.086 1.00 93.75 70 ARG A O 1
ATOM 578 N N . LEU A 1 71 ? 2.373 5.721 -2.872 1.00 96.06 71 LEU A N 1
ATOM 579 C CA . LEU A 1 71 ? 2.065 5.430 -1.470 1.00 96.06 71 LEU A CA 1
ATOM 580 C C . LEU A 1 71 ? 2.975 6.160 -0.486 1.00 96.06 71 LEU A C 1
ATOM 582 O O . LEU A 1 71 ? 2.522 6.492 0.607 1.00 96.06 71 LEU A O 1
ATOM 586 N N . LEU A 1 72 ? 4.242 6.400 -0.833 1.00 97.31 72 LEU A N 1
ATOM 587 C CA . LEU A 1 72 ? 5.218 7.024 0.071 1.00 97.31 72 LEU A CA 1
ATOM 588 C C . LEU A 1 72 ? 5.626 8.431 -0.370 1.00 97.31 72 LEU A C 1
ATOM 590 O O . LEU A 1 72 ? 6.213 9.167 0.420 1.00 97.31 72 LEU A O 1
ATOM 594 N N . GLY A 1 73 ? 5.355 8.816 -1.618 1.00 96.00 73 GLY A N 1
ATOM 595 C CA . GLY A 1 73 ? 5.892 10.047 -2.199 1.00 96.00 73 GLY A CA 1
ATOM 596 C C . GLY A 1 73 ? 7.398 9.971 -2.460 1.00 96.00 73 GLY A C 1
ATOM 597 O O . GLY A 1 73 ? 8.059 11.008 -2.523 1.00 96.00 73 GLY A O 1
ATOM 598 N N . ILE A 1 74 ? 7.966 8.761 -2.569 1.00 96.69 74 ILE A N 1
ATOM 599 C CA . ILE A 1 74 ? 9.412 8.555 -2.714 1.00 96.69 74 ILE A CA 1
ATOM 600 C C . ILE A 1 74 ? 9.733 8.061 -4.121 1.00 96.69 74 ILE A C 1
ATOM 602 O O . ILE A 1 74 ? 9.676 6.867 -4.418 1.00 96.69 74 ILE A O 1
ATOM 606 N N . GLY A 1 75 ? 10.129 9.008 -4.968 1.00 95.25 75 GLY A N 1
ATOM 607 C CA . GLY A 1 75 ? 10.786 8.731 -6.238 1.00 95.25 75 GLY A CA 1
ATOM 608 C C . GLY A 1 75 ? 12.297 8.567 -6.088 1.00 95.25 75 GLY A C 1
ATOM 609 O O . GLY A 1 75 ? 12.867 8.667 -4.997 1.00 95.25 75 GLY A O 1
ATOM 610 N N . ARG A 1 76 ? 12.968 8.378 -7.226 1.00 94.75 76 ARG A N 1
ATOM 611 C CA . ARG A 1 76 ? 14.423 8.191 -7.310 1.00 94.75 76 ARG A CA 1
ATOM 612 C C . ARG A 1 76 ? 15.216 9.287 -6.596 1.00 94.75 76 ARG A C 1
ATOM 614 O O . ARG A 1 76 ? 16.126 8.988 -5.827 1.00 94.75 76 ARG A O 1
ATOM 621 N N . ASN A 1 77 ? 14.869 10.552 -6.831 1.00 94.56 77 ASN A N 1
ATOM 622 C CA . ASN A 1 77 ? 15.597 11.686 -6.257 1.00 94.56 77 ASN A CA 1
ATOM 623 C C . ASN A 1 77 ? 15.401 11.766 -4.738 1.00 94.56 77 ASN A C 1
ATOM 625 O O . ASN A 1 77 ? 16.382 11.863 -4.005 1.00 94.56 77 ASN A O 1
ATOM 629 N N . GLN A 1 78 ? 14.161 11.614 -4.258 1.00 96.44 78 GLN A N 1
ATOM 630 C CA . GLN A 1 78 ? 13.867 11.574 -2.822 1.00 96.44 78 GLN A CA 1
ATOM 631 C C . GLN A 1 78 ? 14.617 10.428 -2.134 1.00 96.44 78 GLN A C 1
ATOM 633 O O . GLN A 1 78 ? 15.155 10.600 -1.041 1.00 96.44 78 GLN A O 1
ATOM 638 N N . TYR A 1 79 ? 14.703 9.264 -2.783 1.00 97.06 79 TYR A N 1
ATOM 639 C CA . TYR A 1 79 ? 15.462 8.133 -2.263 1.00 97.06 79 TYR A CA 1
ATOM 640 C C . TYR A 1 79 ? 16.970 8.412 -2.184 1.00 97.06 79 TYR A C 1
ATOM 642 O O . TYR A 1 79 ? 17.600 8.094 -1.176 1.00 97.06 79 TYR A O 1
ATOM 650 N N . ILE A 1 80 ? 17.562 9.025 -3.216 1.00 94.94 80 ILE A N 1
ATOM 651 C CA . ILE A 1 80 ? 18.984 9.410 -3.215 1.00 94.94 80 ILE A CA 1
ATOM 652 C C . ILE A 1 80 ? 19.283 10.360 -2.048 1.00 94.94 80 ILE A C 1
ATOM 654 O O . ILE A 1 80 ? 20.277 10.175 -1.339 1.00 94.94 80 ILE A O 1
ATOM 658 N N . ASP A 1 81 ? 18.404 11.328 -1.795 1.00 94.62 81 ASP A N 1
ATOM 659 C CA . ASP A 1 81 ? 18.548 12.251 -0.669 1.00 94.62 81 ASP A CA 1
ATOM 660 C C . ASP A 1 81 ? 18.487 11.518 0.680 1.00 94.62 81 ASP A C 1
ATOM 662 O O . ASP A 1 81 ? 19.331 11.750 1.552 1.00 94.62 81 ASP A O 1
ATOM 666 N N . LEU A 1 82 ? 17.550 10.577 0.843 1.00 94.69 82 LEU A N 1
ATOM 667 C CA . LEU A 1 82 ? 17.446 9.725 2.035 1.00 94.69 82 LEU A CA 1
ATOM 668 C C . LEU A 1 82 ? 18.694 8.849 2.237 1.00 94.69 82 LEU A C 1
ATOM 670 O O . LEU A 1 82 ? 19.196 8.722 3.359 1.00 94.69 82 LEU A O 1
ATOM 674 N N . MET A 1 83 ? 19.244 8.284 1.161 1.00 92.31 83 MET A N 1
ATOM 675 C CA . MET A 1 83 ? 20.480 7.496 1.191 1.00 92.31 83 MET A CA 1
ATOM 676 C C . MET A 1 83 ? 21.668 8.344 1.667 1.00 92.31 83 MET A C 1
ATOM 678 O O . MET A 1 83 ? 22.437 7.932 2.542 1.00 92.31 83 MET A O 1
ATOM 682 N N . ASN A 1 84 ? 21.794 9.567 1.148 1.00 90.31 84 ASN A N 1
ATOM 683 C CA . ASN A 1 84 ? 22.845 10.507 1.540 1.00 90.31 84 ASN A CA 1
ATOM 684 C C . ASN A 1 84 ? 22.725 10.931 3.012 1.00 90.31 84 ASN A C 1
ATOM 686 O O . ASN A 1 84 ? 23.737 11.000 3.720 1.00 90.31 84 ASN A O 1
ATOM 690 N N . GLN A 1 85 ? 21.502 11.158 3.499 1.00 87.38 85 GLN A N 1
ATOM 691 C CA . GLN A 1 85 ? 21.238 11.435 4.915 1.00 87.38 85 GLN A CA 1
ATOM 692 C C . GLN A 1 85 ? 21.627 10.244 5.800 1.00 87.38 85 GLN A C 1
ATOM 694 O O . GLN A 1 85 ? 22.310 10.424 6.808 1.00 87.38 85 GLN A O 1
ATOM 699 N N . THR A 1 86 ? 21.276 9.023 5.393 1.00 83.25 86 THR A N 1
ATOM 700 C CA . THR A 1 86 ? 21.604 7.786 6.123 1.00 83.25 86 THR A CA 1
ATOM 701 C C . THR A 1 86 ? 23.121 7.566 6.216 1.00 83.25 86 THR A C 1
ATOM 703 O O . THR A 1 86 ? 23.642 7.219 7.279 1.00 83.25 86 THR A O 1
ATOM 706 N N . ARG A 1 87 ? 23.867 7.840 5.136 1.00 81.88 87 ARG A N 1
ATOM 707 C CA . ARG A 1 87 ? 25.343 7.790 5.118 1.00 81.88 87 ARG A CA 1
ATOM 708 C C . ARG A 1 87 ? 25.990 8.881 5.973 1.00 81.88 87 ARG A C 1
ATOM 710 O O . ARG A 1 87 ? 27.007 8.633 6.618 1.00 81.88 87 ARG A O 1
ATOM 717 N N . SER A 1 88 ? 25.414 10.082 5.983 1.00 72.25 88 SER A N 1
ATOM 718 C CA . SER A 1 88 ? 25.944 11.229 6.734 1.00 72.25 88 SER A CA 1
ATOM 719 C C . SER A 1 88 ? 25.686 11.111 8.239 1.00 72.25 88 SER A C 1
ATOM 721 O O . SER A 1 88 ? 26.562 11.445 9.035 1.00 72.25 88 SER A O 1
ATOM 723 N N . ASN A 1 89 ? 24.535 10.561 8.640 1.00 66.38 89 ASN A N 1
ATOM 724 C CA . ASN A 1 89 ? 24.191 10.319 10.046 1.00 66.38 89 ASN A CA 1
ATOM 725 C C . ASN A 1 89 ? 25.126 9.307 10.725 1.00 66.38 89 ASN A C 1
ATOM 727 O O . ASN A 1 89 ? 25.381 9.434 11.918 1.00 66.38 89 ASN A O 1
ATOM 731 N N . ARG A 1 90 ? 25.723 8.369 9.973 1.00 61.78 90 ARG A N 1
ATOM 732 C CA . ARG A 1 90 ? 26.766 7.467 10.496 1.00 61.78 90 ARG A CA 1
ATOM 733 C C . ARG A 1 90 ? 28.066 8.183 10.891 1.00 61.78 90 ARG A C 1
ATOM 735 O O . ARG A 1 90 ? 28.864 7.606 11.621 1.00 61.78 90 ARG A O 1
ATOM 742 N N . LYS A 1 91 ? 28.306 9.413 10.416 1.00 59.72 91 LYS A N 1
ATOM 743 C CA . LYS A 1 91 ? 29.591 10.121 10.582 1.00 59.72 91 LYS A CA 1
ATOM 744 C C . LYS A 1 91 ? 29.631 11.118 11.744 1.00 59.72 91 LYS A C 1
ATOM 746 O O . LYS A 1 91 ? 30.718 11.559 12.101 1.00 59.72 91 LYS A O 1
ATOM 751 N N . PHE A 1 92 ? 28.496 11.475 12.348 1.00 56.62 92 PHE A N 1
ATOM 752 C CA . PHE A 1 92 ? 28.438 12.475 13.420 1.00 56.62 92 PHE A CA 1
ATOM 753 C C . PHE A 1 92 ? 27.745 11.925 14.672 1.00 56.62 92 PHE A C 1
ATOM 755 O O . PHE A 1 92 ? 26.708 11.284 14.572 1.00 56.62 92 PHE A O 1
ATOM 762 N N . LEU A 1 93 ? 28.285 12.252 15.854 1.00 57.03 93 LEU A N 1
ATOM 763 C CA . LEU A 1 93 ? 27.834 11.888 17.216 1.00 57.03 93 LEU A CA 1
ATOM 764 C C . LEU A 1 93 ? 26.415 12.386 17.613 1.00 57.03 93 LEU A C 1
ATOM 766 O O . LEU A 1 93 ? 26.110 12.536 18.796 1.00 57.03 93 LEU A O 1
ATOM 770 N N . ARG A 1 94 ? 25.522 12.664 16.657 1.00 59.41 94 ARG A N 1
ATOM 771 C CA . ARG A 1 94 ? 24.089 12.879 16.922 1.00 59.41 94 ARG A CA 1
ATOM 772 C C . ARG A 1 94 ? 23.388 11.522 17.025 1.00 59.41 94 ARG A C 1
ATOM 774 O O . ARG A 1 94 ? 23.856 10.550 16.445 1.00 59.41 94 ARG A O 1
ATOM 781 N N . ARG A 1 95 ? 22.253 11.448 17.741 1.00 63.78 95 ARG A N 1
ATOM 782 C CA . ARG A 1 95 ? 21.372 10.262 17.717 1.00 63.78 95 ARG A CA 1
ATOM 783 C C . ARG A 1 95 ? 21.074 9.921 16.254 1.00 63.78 95 ARG A C 1
ATOM 785 O O . ARG A 1 95 ? 20.348 10.661 15.593 1.00 63.78 95 ARG A O 1
ATOM 792 N N . SER A 1 96 ? 21.697 8.858 15.750 1.00 66.75 96 SER A N 1
ATOM 793 C CA . SER A 1 96 ? 21.537 8.425 14.367 1.00 66.75 96 SER A CA 1
ATOM 794 C C . SER A 1 96 ? 20.095 7.984 14.183 1.00 66.75 96 SER A C 1
ATOM 796 O O . SER A 1 96 ? 19.699 6.970 14.754 1.00 66.75 96 SER A O 1
ATOM 798 N N . LYS A 1 97 ? 19.318 8.733 13.397 1.00 78.88 97 LYS A N 1
ATOM 799 C CA . LYS A 1 97 ? 18.003 8.260 12.966 1.00 78.88 97 LYS A CA 1
ATOM 800 C C . LYS A 1 97 ? 18.188 6.974 12.164 1.00 78.88 97 LYS A C 1
ATOM 802 O O . LYS A 1 97 ? 19.060 6.908 11.295 1.00 78.88 97 LYS A O 1
ATOM 807 N N . THR A 1 98 ? 17.395 5.962 12.474 1.00 86.62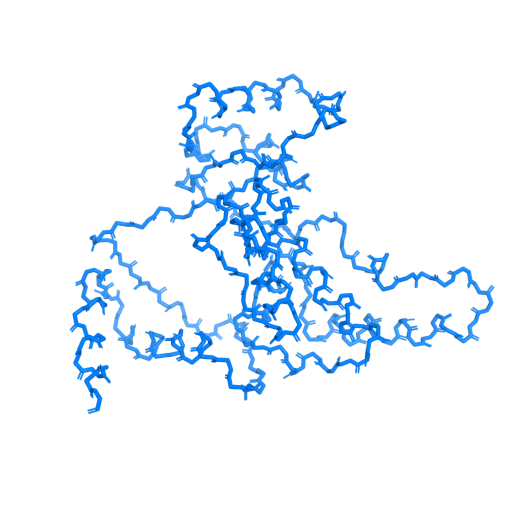 98 THR A N 1
ATOM 808 C CA . THR A 1 98 ? 17.293 4.728 11.693 1.00 86.62 98 THR A CA 1
ATOM 809 C C . THR A 1 98 ? 16.689 5.025 10.318 1.00 86.62 98 THR A C 1
ATOM 811 O O . THR A 1 98 ? 15.976 6.016 10.150 1.00 86.62 98 THR A O 1
ATOM 814 N N . ALA A 1 99 ? 16.926 4.159 9.326 1.00 90.19 99 ALA A N 1
ATOM 815 C CA . ALA A 1 99 ? 16.308 4.299 8.004 1.00 90.19 99 ALA A CA 1
ATOM 816 C C . ALA A 1 99 ? 14.773 4.404 8.099 1.00 90.19 99 ALA A C 1
ATOM 818 O O . ALA A 1 99 ? 14.163 5.251 7.450 1.00 90.19 99 ALA A O 1
ATOM 819 N N . ARG A 1 100 ? 14.154 3.623 8.998 1.00 92.81 100 ARG A N 1
ATOM 820 C CA . ARG A 1 100 ? 12.705 3.643 9.236 1.00 92.81 100 ARG A CA 1
ATOM 821 C C . ARG A 1 100 ? 12.190 4.998 9.729 1.00 92.81 100 ARG A C 1
ATOM 823 O O . ARG A 1 100 ? 11.095 5.394 9.339 1.00 92.81 100 ARG A O 1
ATOM 830 N N . GLU A 1 101 ? 12.961 5.695 10.564 1.00 91.94 101 GLU A N 1
ATOM 831 C CA . GLU A 1 101 ? 12.625 7.028 11.093 1.00 91.94 101 GLU A CA 1
ATOM 832 C C . GLU A 1 101 ? 12.801 8.152 10.061 1.00 91.94 101 GLU A C 1
ATOM 834 O O . GLU A 1 101 ? 12.275 9.248 10.257 1.00 91.94 101 GLU A O 1
ATOM 839 N N . LEU A 1 102 ? 13.563 7.910 8.990 1.00 91.75 102 LEU A N 1
ATOM 840 C CA . LEU A 1 102 ? 13.704 8.848 7.872 1.00 91.75 102 LEU A CA 1
ATOM 841 C C . LEU A 1 102 ? 12.562 8.713 6.856 1.00 91.75 102 LEU A C 1
ATOM 843 O O . LEU A 1 102 ? 12.279 9.662 6.128 1.00 91.75 102 LEU A O 1
ATO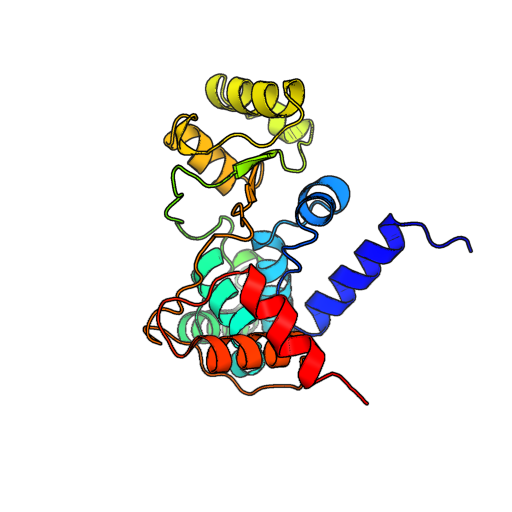M 847 N N . LEU A 1 103 ? 11.902 7.555 6.815 1.00 96.25 103 LEU A N 1
ATOM 848 C CA . LEU A 1 103 ? 10.770 7.300 5.931 1.00 96.25 103 LEU A CA 1
ATOM 849 C C . LEU A 1 103 ? 9.456 7.896 6.479 1.00 96.25 103 LEU A C 1
ATOM 851 O O . LEU A 1 103 ? 9.311 8.093 7.693 1.00 96.25 103 LEU A O 1
ATOM 855 N N . PRO A 1 104 ? 8.461 8.136 5.603 1.00 96.19 104 PRO A N 1
ATOM 856 C CA . PRO A 1 104 ? 7.120 8.540 5.998 1.00 96.19 104 PRO A CA 1
ATOM 857 C C . PRO A 1 104 ? 6.500 7.606 7.044 1.00 96.19 104 PRO A C 1
ATOM 859 O O . PRO A 1 104 ? 6.702 6.387 7.045 1.00 96.19 104 PRO A O 1
ATOM 862 N N . GLN A 1 105 ? 5.720 8.205 7.944 1.00 94.69 105 GLN A N 1
ATOM 863 C CA . GLN A 1 105 ? 4.965 7.493 8.984 1.00 94.69 105 GLN A CA 1
ATOM 864 C C . GLN A 1 105 ? 3.479 7.349 8.636 1.00 94.69 105 GLN A C 1
ATOM 866 O O . GLN A 1 105 ? 2.756 6.642 9.329 1.00 94.69 105 GLN A O 1
ATOM 871 N N . LYS A 1 106 ? 3.037 8.019 7.570 1.00 94.62 106 LYS A N 1
ATOM 872 C CA . LYS A 1 106 ? 1.690 7.945 7.008 1.00 94.62 106 LYS A CA 1
ATOM 873 C C . LYS A 1 106 ? 1.778 7.876 5.483 1.00 94.62 106 LYS A C 1
ATOM 875 O O . LYS A 1 106 ? 2.773 8.378 4.943 1.00 94.62 106 LYS A O 1
ATOM 880 N N . PRO A 1 107 ? 0.771 7.295 4.810 1.00 96.19 107 PRO A N 1
ATOM 881 C CA . PRO A 1 107 ? 0.680 7.312 3.358 1.00 96.19 107 PRO A CA 1
ATOM 882 C C . PRO A 1 107 ? 0.768 8.727 2.781 1.00 96.19 107 PRO A C 1
ATOM 884 O O . PRO A 1 107 ? 0.373 9.709 3.414 1.00 96.19 107 PRO A O 1
ATOM 887 N N . ALA A 1 108 ? 1.282 8.829 1.559 1.00 95.44 108 ALA A N 1
ATOM 888 C CA . ALA A 1 108 ? 1.154 10.034 0.759 1.00 95.44 108 ALA A CA 1
ATOM 889 C C . ALA A 1 108 ? -0.329 10.339 0.498 1.00 95.44 108 ALA A C 1
ATOM 891 O O . ALA A 1 108 ? -1.181 9.447 0.488 1.00 95.44 108 ALA A O 1
ATOM 892 N N . LYS A 1 109 ? -0.637 11.622 0.287 1.00 92.19 109 LYS A N 1
ATOM 893 C CA . LYS A 1 109 ? -2.012 12.072 0.069 1.00 92.19 109 LYS A CA 1
ATOM 894 C C . LYS A 1 109 ? -2.585 11.415 -1.189 1.00 92.19 109 LYS A C 1
ATOM 896 O O . LYS A 1 109 ? -2.090 11.655 -2.287 1.00 92.19 109 LYS A O 1
ATOM 901 N N . LEU A 1 110 ? -3.653 10.646 -1.007 1.00 89.81 110 LEU A N 1
ATOM 902 C CA . LEU A 1 110 ? -4.367 9.940 -2.065 1.00 89.81 110 LEU A CA 1
ATOM 903 C C . LEU A 1 110 ? -5.684 10.657 -2.380 1.00 89.81 110 LEU A C 1
ATOM 905 O O . LEU A 1 110 ? -6.408 11.056 -1.466 1.00 89.81 110 LEU A O 1
ATOM 909 N N . THR A 1 111 ? -6.005 10.809 -3.664 1.00 91.94 111 THR A N 1
ATOM 910 C CA . THR A 1 111 ? -7.364 11.165 -4.088 1.00 91.94 111 THR A CA 1
ATOM 911 C C . THR A 1 111 ? -8.207 9.901 -4.026 1.00 91.94 111 THR A C 1
ATOM 913 O O . THR A 1 111 ? -7.958 8.964 -4.777 1.00 91.94 111 THR A O 1
ATOM 916 N N . ILE A 1 112 ? -9.149 9.852 -3.087 1.00 94.06 112 ILE A N 1
ATOM 917 C CA . ILE A 1 112 ? -10.028 8.696 -2.895 1.00 94.06 112 ILE A CA 1
ATOM 918 C C . ILE A 1 112 ? -11.248 8.877 -3.788 1.00 94.06 112 ILE A C 1
ATOM 920 O O . ILE A 1 112 ? -12.001 9.840 -3.622 1.00 94.06 112 ILE A O 1
ATOM 924 N N . GLU A 1 113 ? -11.444 7.946 -4.715 1.00 95.12 113 GLU A N 1
ATOM 925 C CA . GLU A 1 113 ? -12.605 7.968 -5.594 1.00 95.12 113 GLU A CA 1
ATOM 926 C C . GLU A 1 113 ? -13.857 7.451 -4.884 1.00 95.12 113 GLU A C 1
ATOM 928 O O . GLU A 1 113 ? -13.824 6.500 -4.104 1.00 95.12 113 GLU A O 1
ATOM 933 N N . SER A 1 114 ? -14.997 8.069 -5.191 1.00 96.62 114 SER A N 1
ATOM 934 C CA . SER A 1 114 ? -16.279 7.776 -4.532 1.00 96.62 114 SER A CA 1
ATOM 935 C C . SER A 1 114 ? -16.782 6.337 -4.726 1.00 96.62 114 SER A C 1
ATOM 937 O O . SER A 1 114 ? -17.573 5.846 -3.921 1.00 96.62 114 SER A O 1
ATOM 939 N N . TRP A 1 115 ? -16.330 5.657 -5.775 1.00 95.12 115 TRP A N 1
ATOM 940 C CA . TRP A 1 115 ? -16.756 4.306 -6.137 1.00 95.12 115 TRP A CA 1
ATOM 941 C C . TRP A 1 115 ? -15.805 3.212 -5.637 1.00 95.12 115 TRP A C 1
ATOM 943 O O . TRP A 1 115 ? -16.114 2.033 -5.788 1.00 95.12 115 TRP A O 1
ATOM 953 N N . TRP A 1 116 ? -14.673 3.570 -5.023 1.00 96.25 116 TRP A N 1
ATOM 954 C CA . TRP A 1 116 ? -13.784 2.582 -4.414 1.00 96.25 116 TRP A CA 1
ATOM 955 C C . TRP A 1 116 ? -14.451 1.905 -3.224 1.00 96.25 116 TRP A C 1
ATOM 957 O O . TRP A 1 116 ? -15.138 2.545 -2.425 1.00 96.25 116 TRP A O 1
ATOM 967 N N . MET A 1 117 ? -14.217 0.607 -3.091 1.00 97.00 117 MET A N 1
ATOM 968 C CA . MET A 1 117 ? -14.802 -0.217 -2.048 1.00 97.00 117 MET A CA 1
ATOM 969 C C . MET A 1 117 ? -13.944 -0.116 -0.790 1.00 97.00 117 MET A C 1
ATOM 971 O O . MET A 1 117 ? -12.775 -0.484 -0.786 1.00 97.00 117 MET A O 1
ATOM 975 N N . THR A 1 118 ? -14.515 0.431 0.278 1.00 97.56 118 THR A N 1
ATOM 976 C CA . THR A 1 118 ? -13.845 0.604 1.569 1.00 97.56 118 THR A CA 1
ATOM 977 C C . THR A 1 118 ? -13.966 -0.676 2.376 1.00 97.56 118 THR A C 1
ATOM 979 O O . THR A 1 118 ? -15.082 -1.098 2.668 1.00 97.56 118 THR A O 1
ATOM 982 N N . ASN A 1 119 ? -12.835 -1.245 2.781 1.00 96.44 119 ASN A N 1
ATOM 983 C CA . ASN A 1 119 ? -12.752 -2.440 3.612 1.00 96.44 119 ASN A CA 1
ATOM 984 C C . ASN A 1 119 ? -12.135 -2.129 4.973 1.00 96.44 119 ASN A C 1
ATOM 986 O O . ASN A 1 119 ? -11.287 -1.243 5.103 1.00 96.44 119 ASN A O 1
ATOM 990 N N . VAL A 1 120 ? -12.519 -2.902 5.987 1.00 95.31 120 VAL A N 1
ATOM 991 C CA . VAL A 1 120 ? -11.892 -2.846 7.310 1.00 95.31 120 VAL A CA 1
ATOM 992 C C . VAL A 1 120 ? -10.528 -3.541 7.284 1.00 95.31 120 VAL A C 1
ATOM 994 O O . VAL A 1 120 ? -10.389 -4.643 6.762 1.00 95.31 120 VAL A O 1
ATOM 997 N N . GLY A 1 121 ? -9.503 -2.886 7.829 1.00 93.62 121 GLY A N 1
ATOM 998 C CA . GLY A 1 121 ? -8.177 -3.475 8.007 1.00 93.62 121 GLY A CA 1
ATOM 999 C C . GLY A 1 121 ? -8.044 -4.241 9.327 1.00 93.62 121 GLY A C 1
ATOM 1000 O O . GLY A 1 121 ? -9.024 -4.577 9.989 1.00 93.62 121 GLY A O 1
ATOM 1001 N N . ALA A 1 122 ? -6.808 -4.487 9.760 1.00 90.00 122 ALA A N 1
ATOM 1002 C CA . ALA A 1 122 ? -6.552 -5.107 11.058 1.00 90.00 122 ALA A CA 1
ATOM 1003 C C . ALA A 1 122 ? -6.831 -4.137 12.226 1.00 90.00 122 ALA A C 1
ATOM 1005 O O . ALA A 1 122 ? -6.014 -3.269 12.549 1.00 90.00 122 ALA A O 1
ATOM 1006 N N . ILE A 1 123 ? -7.966 -4.313 12.909 1.00 89.56 123 ILE A N 1
ATOM 1007 C CA . ILE A 1 123 ? -8.333 -3.509 14.082 1.00 89.56 123 ILE A CA 1
ATOM 1008 C C . ILE A 1 123 ? -7.820 -4.169 15.369 1.00 89.56 123 ILE A C 1
ATOM 1010 O O . ILE A 1 123 ? -8.279 -5.231 15.782 1.00 89.56 123 ILE A O 1
ATOM 1014 N N . LEU A 1 124 ? -6.862 -3.516 16.032 1.00 88.19 124 LEU A N 1
ATOM 1015 C CA . LEU A 1 124 ? -6.363 -3.898 17.356 1.00 88.19 124 LEU A CA 1
ATOM 1016 C C . LEU A 1 124 ? -7.076 -3.109 18.457 1.00 88.19 124 LEU A C 1
ATOM 1018 O O . LEU A 1 124 ? -7.419 -1.941 18.275 1.00 88.19 124 LEU A O 1
ATOM 1022 N N . GLU A 1 125 ? -7.204 -3.708 19.643 1.00 86.50 125 GLU A N 1
ATOM 1023 C CA . GLU A 1 125 ? -7.849 -3.080 20.808 1.00 86.50 125 GLU A CA 1
ATOM 1024 C C . GLU A 1 125 ? -7.221 -1.720 21.177 1.00 86.50 125 GLU A C 1
ATOM 1026 O O . GLU A 1 125 ? -7.906 -0.789 21.604 1.00 86.50 125 GLU A O 1
ATOM 1031 N N . SER A 1 126 ? -5.909 -1.574 20.973 1.00 88.44 126 SER A N 1
ATOM 1032 C CA . SER A 1 126 ? -5.190 -0.316 21.193 1.00 88.44 126 SER A CA 1
ATOM 1033 C C . SER A 1 126 ? -5.668 0.812 20.277 1.00 88.44 126 SER A C 1
ATOM 1035 O O . SER A 1 126 ? -5.711 1.963 20.712 1.00 88.44 126 SER A O 1
ATOM 1037 N N . TYR A 1 127 ? -6.060 0.506 19.037 1.00 86.94 127 TYR A N 1
ATOM 1038 C CA . TYR A 1 127 ? -6.553 1.506 18.092 1.00 86.94 127 TYR A CA 1
ATOM 1039 C C . TYR A 1 127 ? -7.958 1.966 18.451 1.00 86.94 127 TYR A C 1
ATOM 1041 O O . TYR A 1 127 ? -8.211 3.171 18.421 1.00 86.94 127 TYR A O 1
ATOM 1049 N N . VAL A 1 128 ? -8.824 1.044 18.883 1.00 87.19 128 VAL A N 1
ATOM 1050 C CA . VAL A 1 128 ? -10.225 1.330 19.241 1.00 87.19 128 VAL A CA 1
ATOM 1051 C C . VAL A 1 128 ? -10.329 2.437 20.294 1.00 87.19 128 VAL A C 1
ATOM 1053 O O . VAL A 1 128 ? -11.162 3.336 20.183 1.00 87.19 128 VAL A O 1
ATOM 1056 N N . LYS A 1 129 ? -9.415 2.440 21.272 1.00 89.81 129 LYS A N 1
ATOM 1057 C CA . LYS A 1 129 ? -9.358 3.438 22.358 1.00 89.81 129 LYS A CA 1
ATOM 1058 C C . LYS A 1 129 ? -9.072 4.865 21.877 1.00 89.81 129 LYS A C 1
ATOM 1060 O O . LYS A 1 129 ? -9.312 5.812 22.616 1.00 89.81 129 LYS A O 1
ATOM 1065 N N . THR A 1 130 ? -8.552 5.017 20.662 1.00 92.81 130 THR A N 1
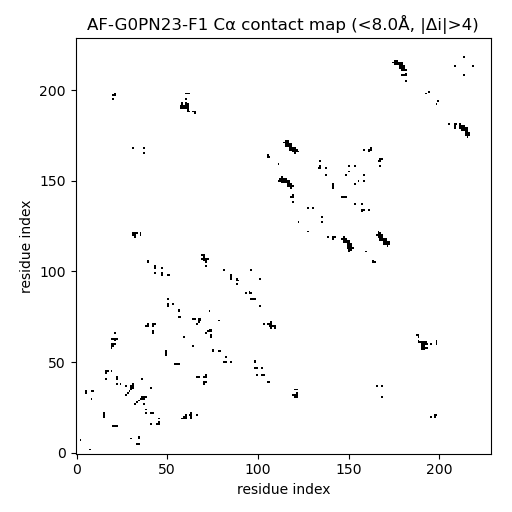ATOM 1066 C CA . THR A 1 130 ? -8.136 6.303 20.079 1.00 92.81 130 THR A CA 1
ATOM 1067 C C . THR A 1 130 ? -9.030 6.759 18.925 1.00 92.81 130 THR A C 1
ATOM 1069 O O . THR A 1 130 ? -8.733 7.764 18.285 1.00 92.81 130 THR A O 1
ATOM 1072 N N . LEU A 1 131 ? -10.089 6.011 18.603 1.00 94.81 131 LEU A N 1
ATOM 1073 C CA . LEU A 1 131 ? -11.048 6.394 17.567 1.00 94.81 131 LEU A CA 1
ATOM 1074 C C . LEU A 1 131 ? -11.988 7.490 18.074 1.00 94.81 131 LEU A C 1
ATOM 1076 O O . LEU A 1 131 ? -12.478 7.428 19.203 1.00 94.81 131 LEU A O 1
ATOM 1080 N N . SER A 1 132 ? -12.278 8.457 17.210 1.00 96.75 132 SER A N 1
ATOM 1081 C CA . SER A 1 132 ? -13.437 9.338 17.365 1.00 96.75 132 SER A CA 1
ATOM 1082 C C . SER A 1 132 ? -14.748 8.557 17.214 1.00 96.75 132 SER A C 1
ATOM 1084 O O . SER A 1 132 ? -14.773 7.481 16.621 1.00 96.75 132 SER A O 1
ATOM 1086 N N . GLU A 1 133 ? -15.856 9.105 17.714 1.00 96.88 133 GLU A N 1
ATOM 1087 C CA . GLU A 1 133 ? -17.172 8.460 17.584 1.00 96.88 133 GLU A CA 1
ATOM 1088 C C . GLU A 1 133 ? -17.587 8.264 16.117 1.00 96.88 133 GLU A C 1
ATOM 1090 O O . GLU A 1 133 ? -18.143 7.229 15.766 1.00 96.88 133 GLU A O 1
ATOM 1095 N N . GLU A 1 134 ? -17.247 9.208 15.235 1.00 97.44 134 GLU A N 1
ATOM 1096 C CA . GLU A 1 134 ? -17.532 9.100 13.798 1.00 97.44 134 GLU A CA 1
ATOM 1097 C C . GLU A 1 134 ? -16.713 7.978 13.130 1.00 97.44 134 GLU A C 1
ATOM 1099 O O . GLU A 1 134 ? -17.228 7.244 12.292 1.00 97.44 134 GLU A O 1
ATOM 1104 N N . GLU A 1 135 ? -15.440 7.817 13.511 1.00 97.50 135 GLU A N 1
ATOM 1105 C CA . GLU A 1 135 ? -14.586 6.722 13.031 1.00 97.50 135 GLU A CA 1
ATOM 1106 C C . GLU A 1 135 ? -15.074 5.357 13.522 1.00 97.50 135 GLU A C 1
ATOM 1108 O O . GLU A 1 135 ? -15.084 4.406 12.740 1.00 97.50 135 GLU A O 1
ATOM 1113 N N . LYS A 1 136 ? -15.501 5.261 14.790 1.00 96.19 136 LYS A N 1
ATOM 1114 C CA . LYS A 1 136 ? -16.086 4.032 15.347 1.00 96.19 136 LYS A CA 1
ATOM 1115 C C . LYS A 1 136 ? -17.325 3.622 14.570 1.00 96.19 136 LYS A C 1
ATOM 1117 O O . LYS A 1 136 ? -17.378 2.499 14.102 1.00 96.19 136 LYS A O 1
ATOM 1122 N N . GLN A 1 137 ? -18.250 4.553 14.333 1.00 95.88 137 GLN A N 1
ATOM 1123 C CA . GLN A 1 137 ? -19.469 4.279 13.566 1.00 95.88 137 GLN A CA 1
ATOM 1124 C C . GLN A 1 137 ? -19.179 3.725 12.167 1.00 95.88 137 GLN A C 1
ATOM 1126 O O . GLN A 1 137 ? -19.879 2.828 11.709 1.00 95.88 137 GLN A O 1
ATOM 1131 N N . VAL A 1 138 ? -18.155 4.244 11.479 1.00 96.44 138 VAL A N 1
ATOM 1132 C CA . VAL A 1 138 ? -17.760 3.722 10.162 1.00 96.44 138 VAL A CA 1
ATOM 1133 C C . VAL A 1 138 ? -17.161 2.319 10.273 1.00 96.44 138 VAL A C 1
ATOM 1135 O O . VAL A 1 138 ? -17.515 1.460 9.471 1.00 96.44 138 VAL A O 1
ATOM 1138 N N . ILE A 1 139 ? -16.287 2.070 11.254 1.00 95.56 139 ILE A N 1
ATOM 1139 C CA . ILE A 1 139 ? -15.700 0.739 11.478 1.00 95.56 139 ILE A CA 1
ATOM 1140 C C . ILE A 1 139 ? -16.778 -0.281 11.857 1.00 95.56 139 ILE A C 1
ATOM 1142 O O . ILE A 1 139 ? -16.821 -1.350 11.256 1.00 95.56 139 ILE A O 1
ATOM 1146 N N . ASP A 1 140 ? -17.663 0.059 12.793 1.00 94.31 140 ASP A N 1
ATOM 1147 C CA . ASP A 1 140 ? -18.761 -0.804 13.233 1.00 94.31 140 ASP A CA 1
ATOM 1148 C C . ASP A 1 140 ? -19.667 -1.145 12.048 1.00 94.31 140 ASP A C 1
ATOM 1150 O O . ASP A 1 140 ? -19.947 -2.312 11.803 1.00 94.31 140 ASP A O 1
ATOM 1154 N N . LYS A 1 141 ? -20.015 -0.153 11.217 1.00 94.75 141 LYS A N 1
ATOM 1155 C CA . LYS A 1 141 ? -20.801 -0.379 9.999 1.00 94.75 141 LYS A CA 1
ATOM 1156 C C . LYS A 1 141 ? -20.126 -1.362 9.030 1.00 94.75 141 LYS A C 1
ATOM 1158 O O . LYS A 1 141 ? -20.796 -2.239 8.493 1.00 94.75 141 LYS A O 1
ATOM 1163 N N . LEU A 1 142 ? -18.817 -1.222 8.800 1.00 94.19 142 LEU A N 1
ATOM 1164 C CA . LEU A 1 142 ? -18.056 -2.124 7.924 1.00 94.19 142 LEU A CA 1
ATOM 1165 C C . LEU A 1 142 ? -18.001 -3.559 8.476 1.00 94.19 142 LEU A C 1
ATOM 1167 O O . LEU A 1 142 ? -18.069 -4.517 7.705 1.00 94.19 142 LEU A O 1
ATOM 1171 N N . LEU A 1 143 ? -17.888 -3.708 9.799 1.00 92.12 143 LEU A N 1
ATOM 1172 C CA . LEU A 1 143 ? -17.852 -5.005 10.478 1.00 92.12 143 LEU A CA 1
ATOM 1173 C C . LEU A 1 143 ? -19.229 -5.682 10.514 1.00 92.12 143 LEU A C 1
ATOM 1175 O O . LEU A 1 143 ? -19.323 -6.872 10.223 1.00 92.12 143 LEU A O 1
ATOM 1179 N N . ASP A 1 144 ? -20.287 -4.932 10.825 1.00 90.44 144 ASP A N 1
ATOM 1180 C CA . ASP A 1 144 ? -21.658 -5.439 10.946 1.00 90.44 144 ASP A CA 1
ATOM 1181 C C . ASP A 1 144 ? -22.206 -5.936 9.606 1.00 90.44 144 ASP A C 1
ATOM 1183 O O . ASP A 1 144 ? -22.848 -6.986 9.528 1.00 90.44 144 ASP A O 1
ATOM 1187 N N . GLU A 1 145 ? -21.942 -5.195 8.527 1.00 82.25 145 GLU A N 1
ATOM 1188 C CA . GLU A 1 145 ? -22.348 -5.599 7.181 1.00 82.25 145 GLU A CA 1
ATOM 1189 C C . GLU A 1 145 ? -21.463 -6.731 6.628 1.00 82.25 145 GLU A C 1
ATOM 1191 O O . GLU A 1 145 ? -21.868 -7.409 5.677 1.00 82.25 145 GLU A O 1
ATOM 1196 N N . ASN A 1 146 ? -20.277 -6.939 7.223 1.00 80.56 146 ASN A N 1
ATOM 1197 C CA . ASN A 1 146 ? -19.207 -7.831 6.767 1.00 80.56 146 ASN A CA 1
ATOM 1198 C C . ASN A 1 146 ? -18.958 -7.717 5.250 1.00 80.56 146 ASN A C 1
ATOM 1200 O O . ASN A 1 146 ? -18.800 -8.716 4.542 1.00 80.56 146 ASN A O 1
ATOM 1204 N N . LYS A 1 147 ? -19.025 -6.482 4.740 1.00 86.62 147 LYS A N 1
ATOM 1205 C CA . LYS A 1 147 ? -18.961 -6.138 3.318 1.00 86.62 147 LYS A CA 1
ATOM 1206 C C . LYS A 1 147 ? -18.280 -4.794 3.128 1.00 86.62 147 LYS A C 1
ATOM 1208 O O . LYS A 1 147 ? -18.413 -3.887 3.947 1.00 86.62 147 LYS A O 1
ATOM 1213 N N . ALA A 1 148 ? -17.605 -4.665 1.993 1.00 93.94 148 ALA A N 1
ATOM 1214 C CA . ALA A 1 148 ? -17.028 -3.405 1.575 1.00 93.94 148 ALA A CA 1
ATOM 1215 C C . ALA A 1 148 ? -18.126 -2.380 1.242 1.00 93.94 148 ALA A C 1
ATOM 1217 O O . ALA A 1 148 ? -19.147 -2.726 0.640 1.00 93.94 148 ALA A O 1
ATOM 1218 N N . ILE A 1 149 ? -17.901 -1.109 1.580 1.00 96.44 149 ILE A N 1
ATOM 1219 C CA . ILE A 1 149 ? -18.850 -0.011 1.324 1.00 96.44 149 ILE A CA 1
ATOM 1220 C C . ILE A 1 149 ? -18.206 1.013 0.381 1.00 96.44 149 ILE A C 1
ATOM 1222 O O . ILE A 1 149 ? -17.074 1.426 0.640 1.00 96.44 149 ILE A O 1
ATOM 1226 N N . PRO A 1 150 ? -18.895 1.490 -0.674 1.00 97.12 150 PRO A N 1
ATOM 1227 C CA . PRO A 1 150 ? -18.365 2.547 -1.531 1.00 97.12 150 PRO A CA 1
ATOM 1228 C C . PRO A 1 150 ? -17.969 3.796 -0.731 1.00 97.12 150 PRO A C 1
ATOM 1230 O O . PRO A 1 150 ? -18.764 4.314 0.059 1.00 97.12 150 PRO A O 1
ATOM 1233 N N . ALA A 1 151 ? -16.759 4.312 -0.951 1.00 97.25 151 ALA A N 1
ATOM 1234 C CA . ALA A 1 151 ? -16.198 5.433 -0.195 1.00 97.25 151 ALA A CA 1
ATOM 1235 C C . ALA A 1 151 ? -17.066 6.703 -0.267 1.00 97.25 151 ALA A C 1
ATOM 1237 O O . ALA A 1 151 ? -17.132 7.469 0.692 1.00 97.25 151 ALA A O 1
ATOM 1238 N N . GLY A 1 152 ? -17.788 6.906 -1.372 1.00 97.00 152 GLY A N 1
ATOM 1239 C CA . GLY A 1 152 ? -18.711 8.022 -1.582 1.00 97.00 152 GLY A CA 1
ATOM 1240 C C . GLY A 1 152 ? -19.953 8.000 -0.689 1.00 97.00 152 GLY A C 1
ATOM 1241 O O . GLY A 1 152 ? -20.618 9.024 -0.554 1.00 97.00 152 GLY A O 1
ATOM 1242 N N . LEU A 1 153 ? -20.261 6.863 -0.056 1.00 96.94 153 LEU A N 1
ATOM 1243 C CA . LEU A 1 153 ? -21.341 6.740 0.929 1.00 96.94 153 LEU A CA 1
ATOM 1244 C C . LEU A 1 153 ? -20.874 7.022 2.364 1.00 96.94 153 LEU A C 1
ATOM 1246 O O . LEU A 1 153 ? -21.675 6.971 3.299 1.00 96.94 153 LEU A O 1
ATOM 1250 N N . LEU A 1 154 ? -19.584 7.300 2.552 1.00 96.88 154 LEU A N 1
ATOM 1251 C CA . LEU A 1 154 ? -18.959 7.5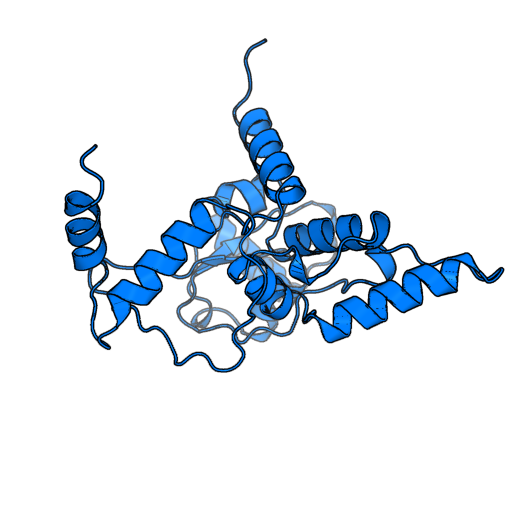67 3.838 1.00 96.88 154 LEU A CA 1
ATOM 1252 C C . LEU A 1 154 ? -18.437 9.011 3.877 1.00 96.88 154 LEU A C 1
ATOM 1254 O O . LEU A 1 154 ? -18.104 9.621 2.861 1.00 96.88 154 LEU A O 1
ATOM 1258 N N . LYS A 1 155 ? -18.349 9.593 5.077 1.00 97.25 155 LYS A N 1
ATOM 1259 C CA . LYS A 1 155 ? -17.835 10.959 5.252 1.00 97.25 155 LYS A CA 1
ATOM 1260 C C . LYS A 1 155 ? -16.352 11.002 4.861 1.00 97.25 155 LYS A C 1
ATOM 1262 O O . LYS A 1 155 ? -15.520 10.411 5.545 1.00 97.25 155 LYS A O 1
ATOM 1267 N N . TYR A 1 156 ? -16.014 11.758 3.813 1.00 96.00 156 TYR A N 1
ATOM 1268 C CA . TYR A 1 156 ? -14.660 11.823 3.235 1.00 96.00 156 TYR A CA 1
ATOM 1269 C C . TYR A 1 156 ? -13.544 12.060 4.268 1.00 96.00 156 TYR A C 1
ATOM 1271 O O . TYR A 1 156 ? -12.499 11.411 4.220 1.00 96.00 156 TYR A O 1
ATOM 1279 N N . SER A 1 157 ? -13.760 12.958 5.237 1.00 96.56 157 SER A N 1
ATOM 1280 C CA . SER A 1 157 ? -12.762 13.253 6.276 1.00 96.56 157 SER A CA 1
ATOM 1281 C C . SER A 1 157 ? -12.503 12.064 7.205 1.00 96.56 157 SER A C 1
ATOM 1283 O O . SER A 1 157 ? -11.376 11.874 7.651 1.00 96.56 157 SER A O 1
ATOM 1285 N N . VAL A 1 158 ? -13.537 11.266 7.485 1.00 97.62 158 VAL A N 1
ATOM 1286 C CA . VAL A 1 158 ? -13.447 10.070 8.332 1.00 97.62 158 VAL A CA 1
ATOM 1287 C C . VAL A 1 158 ? -12.722 8.966 7.575 1.00 97.62 158 VAL A C 1
ATOM 1289 O O . VAL A 1 158 ? -11.766 8.406 8.094 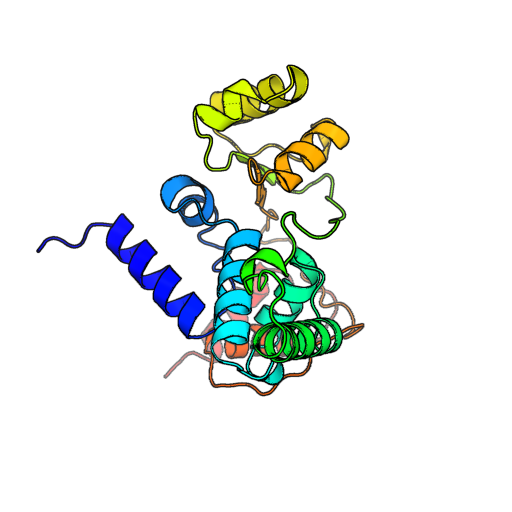1.00 97.62 158 VAL A O 1
ATOM 1292 N N . VAL A 1 159 ? -13.106 8.728 6.318 1.00 96.81 159 VAL A N 1
ATOM 1293 C CA . VAL A 1 159 ? -12.439 7.766 5.429 1.00 96.81 159 VAL A CA 1
ATOM 1294 C C . VAL A 1 159 ? -10.950 8.094 5.289 1.00 96.81 159 VAL A C 1
ATOM 1296 O O . VAL A 1 159 ? -10.103 7.240 5.527 1.00 96.81 159 VAL A O 1
ATOM 1299 N N . THR A 1 160 ? -10.610 9.350 4.995 1.00 95.81 160 THR A N 1
ATOM 1300 C CA . THR A 1 160 ? -9.207 9.788 4.891 1.00 95.81 160 THR A CA 1
ATOM 1301 C C . 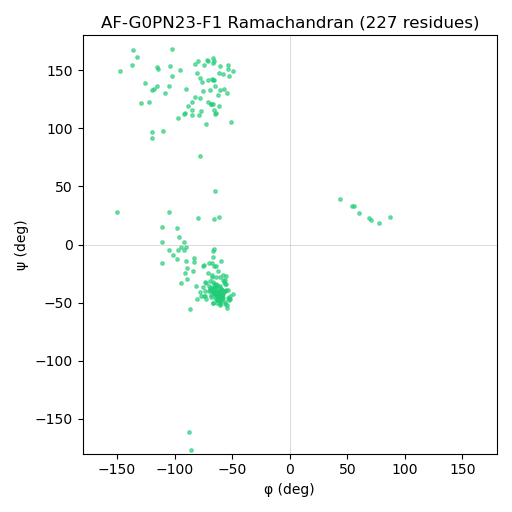THR A 1 160 ? -8.453 9.579 6.210 1.00 95.81 160 THR A C 1
ATOM 1303 O O . THR A 1 160 ? -7.346 9.051 6.201 1.00 95.81 160 THR A O 1
ATOM 1306 N N . SER A 1 161 ? -9.058 9.930 7.355 1.00 96.00 161 SER A N 1
ATOM 1307 C CA . SER A 1 161 ? -8.445 9.722 8.679 1.00 96.00 161 SER A CA 1
ATOM 1308 C C . SER A 1 161 ? -8.161 8.243 8.958 1.00 96.00 161 SER A C 1
ATOM 1310 O O . SER A 1 161 ? -7.065 7.886 9.394 1.00 96.00 161 SER A O 1
ATOM 1312 N N . LEU A 1 162 ? -9.130 7.368 8.678 1.00 96.38 162 LEU A N 1
ATOM 1313 C CA . LEU A 1 162 ? -8.991 5.927 8.870 1.00 96.38 162 LEU A CA 1
ATOM 1314 C C . LEU A 1 162 ? -7.915 5.331 7.951 1.00 96.38 162 LEU A C 1
ATOM 1316 O O . LEU A 1 162 ? -7.118 4.507 8.407 1.00 96.38 162 LEU A O 1
ATOM 1320 N N . TYR A 1 163 ? -7.857 5.770 6.690 1.00 95.62 163 TYR A N 1
ATOM 1321 C CA . TYR A 1 163 ? -6.845 5.335 5.725 1.00 95.62 163 TYR A CA 1
ATOM 1322 C C . TYR A 1 163 ? -5.433 5.766 6.143 1.00 95.62 163 TYR A C 1
ATOM 1324 O O . TYR A 1 163 ? -4.524 4.939 6.183 1.00 95.62 163 TYR A O 1
ATOM 1332 N N . ASP A 1 164 ? -5.256 7.022 6.565 1.00 94.25 164 ASP A N 1
ATOM 1333 C CA . ASP A 1 164 ? -3.976 7.551 7.064 1.00 94.25 164 ASP A CA 1
ATOM 1334 C C . ASP A 1 164 ? -3.432 6.766 8.267 1.00 94.25 164 ASP A C 1
ATOM 1336 O O . ASP A 1 164 ? -2.225 6.756 8.528 1.00 94.25 164 ASP A O 1
ATOM 1340 N N . ARG A 1 165 ? -4.330 6.136 9.029 1.00 92.94 165 ARG A N 1
ATOM 1341 C CA . ARG A 1 165 ? -4.019 5.301 10.194 1.00 92.94 165 ARG A CA 1
ATOM 1342 C C . ARG A 1 165 ? -3.847 3.821 9.844 1.00 92.94 165 ARG A C 1
ATOM 1344 O O . ARG A 1 165 ? -3.506 3.045 10.732 1.00 92.94 165 ARG A O 1
ATOM 1351 N N . GLY A 1 166 ? -4.086 3.430 8.591 1.00 92.88 166 GLY A N 1
ATOM 1352 C CA . GLY A 1 166 ? -4.032 2.042 8.129 1.00 92.88 166 GLY A CA 1
ATOM 1353 C C . GLY A 1 166 ? -5.144 1.154 8.691 1.00 92.88 166 GLY A C 1
ATOM 1354 O O . GLY A 1 166 ? -4.964 -0.057 8.772 1.00 92.88 166 GLY A O 1
ATOM 1355 N N . LEU A 1 167 ? -6.265 1.742 9.121 1.00 94.94 167 LEU A N 1
ATOM 1356 C CA . LEU A 1 167 ? -7.397 1.011 9.710 1.00 94.94 167 LEU A CA 1
ATOM 1357 C C . LEU A 1 167 ? -8.425 0.559 8.671 1.00 94.94 167 LEU A C 1
ATOM 1359 O O . LEU A 1 167 ? -9.274 -0.275 8.970 1.00 94.94 167 LEU A O 1
ATOM 1363 N N . ILE A 1 168 ? -8.339 1.104 7.462 1.00 96.06 168 ILE A N 1
ATOM 1364 C CA . ILE A 1 168 ? -9.100 0.676 6.293 1.00 96.06 168 ILE A CA 1
ATOM 1365 C C . ILE A 1 168 ? -8.154 0.530 5.104 1.00 96.06 168 ILE A C 1
ATOM 1367 O O . ILE A 1 168 ? -7.063 1.109 5.088 1.00 96.06 168 ILE A O 1
ATOM 1371 N N . TYR A 1 169 ? -8.600 -0.201 4.095 1.00 95.81 169 TYR A N 1
ATOM 1372 C CA . TYR A 1 169 ? -7.982 -0.236 2.775 1.00 95.81 169 TYR A CA 1
ATOM 1373 C C . TYR A 1 169 ? -9.067 -0.162 1.700 1.00 95.81 169 TYR A C 1
ATOM 1375 O O . TYR A 1 169 ? -10.257 -0.275 2.004 1.00 95.81 169 TYR A O 1
ATOM 1383 N N . PHE A 1 170 ? -8.658 0.081 0.458 1.00 95.50 170 PHE A N 1
ATOM 1384 C CA . PHE A 1 170 ? -9.577 0.197 -0.668 1.00 95.50 170 PHE A CA 1
ATOM 1385 C C . PHE A 1 170 ? -9.347 -0.925 -1.663 1.00 95.50 170 PHE A C 1
ATOM 1387 O O . PHE A 1 170 ? -8.200 -1.173 -2.034 1.00 95.50 170 PHE A O 1
ATOM 1394 N N . ASP A 1 171 ? -10.444 -1.501 -2.139 1.00 93.50 171 ASP A N 1
ATOM 1395 C CA . ASP A 1 171 ? -10.467 -2.283 -3.365 1.00 93.50 171 ASP A CA 1
ATOM 1396 C C . ASP A 1 171 ? -11.069 -1.454 -4.495 1.00 93.50 171 ASP A C 1
ATOM 1398 O O . ASP A 1 171 ? -11.9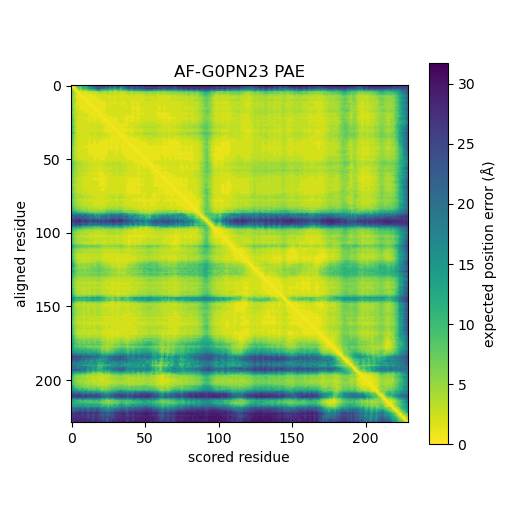91 -0.651 -4.310 1.00 93.50 171 ASP A O 1
ATOM 1402 N N . VAL A 1 172 ? -10.539 -1.671 -5.691 1.00 91.56 172 VAL A N 1
ATOM 1403 C CA . VAL A 1 172 ? -11.073 -1.111 -6.925 1.00 91.56 172 VAL A CA 1
ATOM 1404 C C . VAL A 1 172 ? -11.946 -2.201 -7.544 1.00 91.56 172 VAL A C 1
ATOM 1406 O O . VAL A 1 172 ? -11.396 -3.217 -7.967 1.00 91.56 172 VAL A O 1
ATOM 1409 N N . PRO A 1 173 ? -13.283 -2.055 -7.549 1.00 91.00 173 PRO A N 1
ATOM 1410 C CA . PRO A 1 173 ? -14.148 -3.054 -8.159 1.00 91.00 173 PRO A CA 1
ATOM 1411 C C . PRO A 1 173 ? -13.875 -3.100 -9.667 1.00 91.00 173 PRO A C 1
ATOM 1413 O O . PRO A 1 173 ? -13.721 -2.050 -10.290 1.00 91.00 173 PRO A O 1
ATOM 1416 N N . VAL A 1 174 ? -13.796 -4.312 -10.219 1.00 88.38 174 VAL A N 1
ATOM 1417 C CA . VAL A 1 174 ? -13.586 -4.570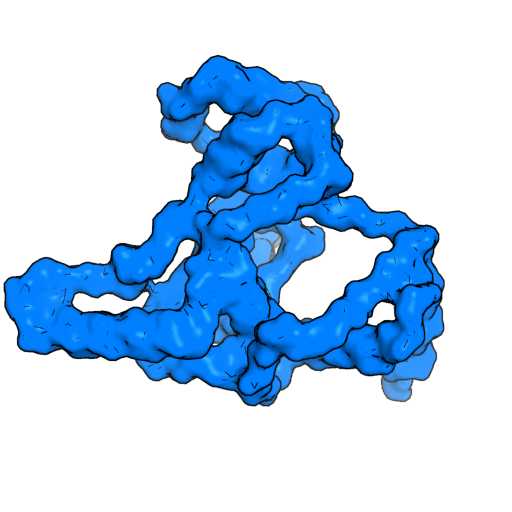 -11.649 1.00 88.38 174 VAL A CA 1
ATOM 1418 C C . VAL A 1 174 ? -14.658 -5.551 -12.120 1.00 88.38 174 VAL A C 1
ATOM 1420 O O . VAL A 1 174 ? -14.766 -6.649 -11.576 1.00 88.38 174 VAL A O 1
ATOM 1423 N N . ASP A 1 175 ? -15.447 -5.145 -13.109 1.00 88.62 175 ASP A N 1
ATOM 1424 C CA . ASP A 1 175 ? -16.452 -5.954 -13.803 1.00 88.62 175 ASP A CA 1
ATOM 1425 C C . ASP A 1 175 ? -15.947 -6.387 -15.189 1.00 88.62 175 ASP A C 1
ATOM 1427 O O . ASP A 1 175 ? -15.164 -5.693 -15.838 1.00 88.62 175 ASP A O 1
ATOM 1431 N N . ASP A 1 176 ? -16.453 -7.508 -15.698 1.00 85.69 176 ASP A N 1
ATOM 1432 C CA . ASP A 1 176 ? -16.129 -8.034 -17.031 1.00 85.69 176 ASP A CA 1
ATOM 1433 C C . ASP A 1 176 ? -16.380 -7.032 -18.171 1.00 85.69 176 ASP A C 1
ATOM 1435 O O . ASP A 1 176 ? -15.772 -7.126 -19.246 1.00 85.69 176 ASP A O 1
ATOM 1439 N N . ASN A 1 177 ? -17.314 -6.102 -17.961 1.00 87.62 177 ASN A N 1
ATOM 1440 C CA . ASN A 1 177 ? -17.692 -5.076 -18.928 1.00 87.62 177 ASN A CA 1
ATOM 1441 C C . ASN A 1 177 ? -16.954 -3.750 -18.734 1.00 87.62 177 ASN A C 1
ATOM 1443 O O . ASN A 1 177 ? -17.165 -2.834 -19.539 1.00 87.62 177 ASN A O 1
ATOM 1447 N N . ASP A 1 178 ? -16.102 -3.645 -17.714 1.00 87.38 178 ASP A N 1
ATOM 1448 C CA . ASP A 1 178 ? -15.270 -2.471 -17.513 1.00 87.38 178 ASP A CA 1
ATOM 1449 C C . ASP A 1 178 ? -14.231 -2.342 -18.627 1.00 87.38 178 ASP A C 1
ATOM 1451 O O . ASP A 1 178 ? -13.847 -3.299 -19.311 1.00 87.38 178 ASP A O 1
ATOM 1455 N N . TYR A 1 179 ? -13.788 -1.106 -18.816 1.00 83.88 179 TYR A N 1
ATOM 1456 C CA . TYR A 1 179 ? -12.766 -0.746 -19.780 1.00 83.88 179 TYR A CA 1
ATOM 1457 C C . TYR A 1 179 ? -11.490 -0.379 -19.039 1.00 83.88 179 TYR A C 1
ATOM 1459 O O . TYR A 1 179 ? -11.518 0.463 -18.139 1.00 83.88 179 TYR A O 1
ATOM 1467 N N . ILE A 1 180 ? -10.366 -0.961 -19.454 1.00 78.62 180 ILE A N 1
ATOM 1468 C CA . ILE A 1 180 ? -9.059 -0.494 -18.996 1.00 78.62 180 ILE A CA 1
ATOM 1469 C C . ILE A 1 180 ? -8.562 0.571 -19.959 1.00 78.62 180 ILE A C 1
ATOM 1471 O O . ILE A 1 180 ? -8.586 0.407 -21.178 1.00 78.62 180 ILE A O 1
ATOM 1475 N N . TYR A 1 181 ? -8.078 1.663 -19.382 1.00 76.75 181 TYR A N 1
ATOM 1476 C CA . TYR A 1 181 ? -7.357 2.694 -20.098 1.00 76.75 181 TYR A CA 1
ATOM 1477 C C . TYR A 1 181 ? -5.977 2.865 -19.477 1.00 76.75 181 TYR A C 1
ATOM 1479 O O . TYR A 1 181 ? -5.840 3.165 -18.290 1.00 76.75 181 TYR A O 1
ATOM 1487 N N . VAL A 1 182 ? -4.954 2.701 -20.308 1.00 72.00 182 VAL A N 1
ATOM 1488 C CA . VAL A 1 182 ? -3.589 3.082 -19.973 1.00 72.00 182 VAL A CA 1
ATOM 1489 C C . VAL A 1 182 ? -3.437 4.562 -20.301 1.00 72.00 182 VAL A C 1
ATOM 1491 O O . VAL A 1 182 ? -3.462 4.959 -21.465 1.00 72.00 182 VAL A O 1
ATOM 1494 N N . ALA A 1 183 ? -3.283 5.395 -19.272 1.00 65.31 183 ALA A N 1
ATOM 1495 C CA . ALA A 1 183 ? -2.916 6.787 -19.490 1.00 65.31 183 ALA A CA 1
ATOM 1496 C C . ALA A 1 183 ? -1.541 6.869 -20.185 1.00 65.31 183 ALA A C 1
ATOM 1498 O O . ALA A 1 183 ? -0.681 6.023 -19.922 1.00 65.31 183 ALA A O 1
ATOM 1499 N N . PRO A 1 184 ? -1.303 7.884 -21.042 1.00 65.75 184 PRO A N 1
ATOM 1500 C CA . PRO A 1 184 ? 0.022 8.160 -21.580 1.00 65.75 184 PRO A CA 1
ATOM 1501 C C . PRO A 1 184 ? 1.043 8.201 -20.442 1.00 65.75 184 PRO A C 1
ATOM 1503 O O . PRO A 1 184 ? 0.685 8.575 -19.327 1.00 65.75 184 PRO A O 1
ATOM 1506 N N . LEU A 1 185 ? 2.289 7.821 -20.734 1.00 60.94 185 LEU A N 1
ATOM 1507 C CA . LEU A 1 185 ? 3.404 7.617 -19.793 1.00 60.94 185 LEU A CA 1
ATOM 1508 C C . LEU A 1 185 ? 3.871 8.899 -19.057 1.00 60.94 185 LEU A C 1
ATOM 1510 O O . LEU A 1 185 ? 5.067 9.175 -18.969 1.00 60.94 185 LEU A O 1
ATOM 1514 N N . ASP A 1 186 ? 2.955 9.706 -18.534 1.00 55.41 186 ASP A N 1
ATOM 1515 C CA . ASP A 1 186 ? 3.256 10.913 -17.782 1.00 55.41 186 ASP A CA 1
ATOM 1516 C C . ASP A 1 186 ? 3.704 10.514 -16.368 1.00 55.41 186 ASP A C 1
ATOM 1518 O O . ASP A 1 186 ? 2.965 9.890 -15.606 1.00 55.41 186 ASP A O 1
ATOM 1522 N N . GLY A 1 187 ? 4.965 10.802 -16.037 1.00 58.81 187 GLY A N 1
ATOM 1523 C CA . GLY A 1 187 ? 5.578 10.380 -14.772 1.00 58.81 187 GLY A CA 1
ATOM 1524 C C . GLY A 1 187 ? 6.007 8.908 -14.705 1.00 58.81 187 GLY A C 1
ATOM 1525 O O . GLY A 1 187 ? 6.222 8.398 -13.604 1.00 58.81 187 GLY A O 1
ATOM 1526 N N . PHE A 1 188 ? 6.156 8.220 -15.845 1.00 63.91 188 PHE A N 1
ATOM 1527 C CA . PHE A 1 188 ? 6.580 6.819 -15.861 1.00 63.91 188 PHE A CA 1
ATOM 1528 C C . PHE A 1 188 ? 7.983 6.639 -15.267 1.00 63.91 188 PHE A C 1
ATOM 1530 O O . PHE A 1 188 ? 8.945 7.303 -15.664 1.00 63.91 188 PHE A O 1
ATOM 1537 N N . VAL A 1 189 ? 8.104 5.716 -14.315 1.00 62.34 189 VAL A N 1
ATOM 1538 C CA . VAL A 1 189 ? 9.398 5.316 -13.763 1.00 62.34 189 VAL A CA 1
ATOM 1539 C C . VAL A 1 189 ? 10.011 4.289 -14.708 1.00 62.34 189 VAL A C 1
ATOM 1541 O O . VAL A 1 189 ? 9.357 3.309 -15.038 1.00 62.34 189 VAL A O 1
ATOM 1544 N N . MET A 1 190 ? 11.249 4.525 -15.152 1.00 69.12 190 MET A N 1
ATOM 1545 C CA . MET A 1 190 ? 12.006 3.603 -16.003 1.00 69.12 190 MET A CA 1
ATOM 1546 C C . MET A 1 190 ? 13.296 3.168 -15.297 1.00 69.12 190 MET A C 1
ATOM 1548 O O . MET A 1 190 ? 14.343 3.804 -15.393 1.00 69.12 190 MET A O 1
ATOM 1552 N N . ASN A 1 191 ? 13.192 2.060 -14.587 1.00 75.06 191 ASN A N 1
ATOM 1553 C CA . ASN A 1 191 ? 14.234 1.300 -13.930 1.00 75.06 191 ASN A CA 1
ATOM 1554 C C . ASN A 1 191 ? 14.595 0.055 -14.756 1.00 75.06 191 ASN A C 1
ATOM 1556 O O . ASN A 1 191 ? 13.910 -0.340 -15.704 1.00 75.06 191 ASN A O 1
ATOM 1560 N N . ARG A 1 192 ? 15.703 -0.594 -14.389 1.00 64.81 192 ARG A N 1
ATOM 1561 C CA . ARG A 1 192 ? 16.186 -1.792 -15.079 1.00 64.81 192 ARG A CA 1
ATOM 1562 C C . ARG A 1 192 ? 15.374 -3.015 -14.647 1.00 64.81 192 ARG A C 1
ATOM 1564 O O . ARG A 1 192 ? 15.329 -3.333 -13.465 1.00 64.81 192 ARG A O 1
ATOM 1571 N N . VAL A 1 193 ? 14.804 -3.746 -15.606 1.00 63.47 193 VAL A N 1
ATOM 1572 C CA . VAL A 1 193 ? 14.041 -4.977 -15.333 1.00 63.47 193 VAL A CA 1
ATOM 1573 C C . VAL A 1 193 ? 14.988 -6.075 -14.824 1.00 63.47 193 VAL A C 1
ATOM 1575 O O . VAL A 1 193 ? 15.945 -6.439 -15.510 1.00 63.47 193 VAL A O 1
ATOM 1578 N N . LEU A 1 194 ? 14.736 -6.593 -13.616 1.00 61.28 194 LEU A N 1
ATOM 1579 C CA . LEU A 1 194 ? 15.559 -7.623 -12.955 1.00 61.28 194 LEU A CA 1
ATOM 1580 C C . LEU A 1 194 ? 15.011 -9.057 -13.100 1.00 61.28 194 LEU A C 1
ATOM 1582 O O . LEU A 1 194 ? 15.479 -9.958 -12.411 1.00 61.28 194 LEU A O 1
ATOM 1586 N N . GLY A 1 195 ? 14.054 -9.286 -14.005 1.00 66.50 195 GLY A N 1
ATOM 1587 C CA . GLY A 1 195 ? 13.480 -10.616 -14.245 1.00 66.50 195 GLY A CA 1
ATOM 1588 C C 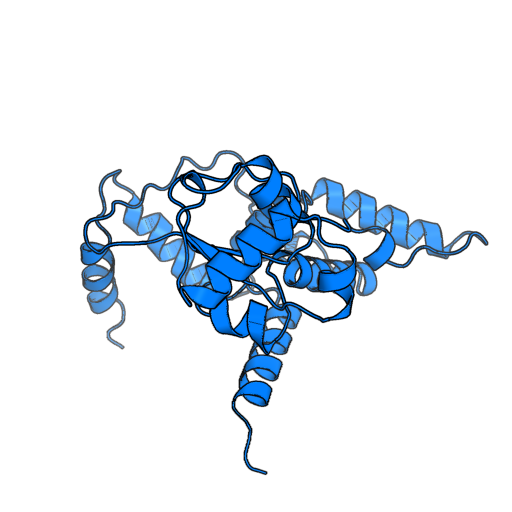. GLY A 1 195 ? 12.302 -10.981 -13.336 1.00 66.50 195 GLY A C 1
ATOM 1589 O O . GLY A 1 195 ? 12.038 -12.165 -13.146 1.00 66.50 195 GLY A O 1
ATOM 1590 N N . ASP A 1 196 ? 11.592 -9.991 -12.782 1.00 78.06 196 ASP A N 1
ATOM 1591 C CA . ASP A 1 196 ? 10.293 -10.225 -12.143 1.00 78.06 196 ASP A CA 1
ATOM 1592 C C . ASP A 1 196 ? 9.266 -10.653 -13.211 1.00 78.06 196 ASP A C 1
ATOM 1594 O O . ASP A 1 196 ? 9.018 -9.943 -14.195 1.00 78.06 196 ASP A O 1
ATOM 1598 N N . TYR A 1 197 ? 8.695 -11.847 -13.036 1.00 80.75 197 TYR A N 1
ATOM 1599 C CA . TYR A 1 197 ? 7.697 -12.392 -13.954 1.00 80.75 197 TYR A CA 1
ATOM 1600 C C . TYR A 1 197 ? 6.425 -11.540 -13.960 1.00 80.75 197 TYR A C 1
ATOM 1602 O O . TYR A 1 197 ? 5.797 -11.403 -15.008 1.00 80.75 197 TYR A O 1
ATOM 1610 N N . PHE A 1 198 ? 6.059 -10.953 -12.815 1.00 83.88 198 PHE A N 1
ATOM 1611 C CA . PHE A 1 198 ? 4.827 -10.188 -12.682 1.00 83.88 198 PHE A CA 1
ATOM 1612 C C . PHE A 1 198 ? 4.950 -8.833 -13.379 1.00 83.88 198 PHE A C 1
ATOM 1614 O O . PHE A 1 198 ? 4.089 -8.468 -14.170 1.00 83.88 198 PHE A O 1
ATOM 1621 N N . GLU A 1 199 ? 6.077 -8.145 -13.196 1.00 84.94 199 GLU A N 1
ATOM 1622 C CA . GLU A 1 199 ? 6.452 -6.962 -13.981 1.00 84.94 199 GLU A CA 1
ATOM 1623 C C . GLU A 1 199 ? 6.393 -7.245 -15.494 1.00 84.94 199 GLU A C 1
ATOM 1625 O O . GLU A 1 199 ? 5.819 -6.471 -16.258 1.00 84.94 199 GLU A O 1
ATOM 1630 N N . THR A 1 200 ? 6.943 -8.384 -15.930 1.00 84.06 200 THR A N 1
ATOM 1631 C CA . THR A 1 200 ? 6.933 -8.788 -17.346 1.00 84.06 200 THR A CA 1
ATOM 1632 C C . THR A 1 200 ? 5.509 -9.019 -17.857 1.00 84.06 200 THR A C 1
ATOM 1634 O O . THR A 1 200 ? 5.183 -8.599 -18.965 1.00 84.06 200 THR A O 1
ATOM 1637 N N . LEU A 1 201 ? 4.655 -9.662 -17.056 1.00 84.38 201 LEU A N 1
ATOM 1638 C CA . LEU A 1 201 ? 3.245 -9.878 -17.375 1.00 84.38 201 LEU A CA 1
ATOM 1639 C C . LEU A 1 201 ? 2.485 -8.549 -17.493 1.00 84.38 201 LEU A C 1
ATOM 1641 O O . LEU A 1 201 ? 1.784 -8.334 -18.476 1.00 84.38 201 LEU A O 1
ATOM 1645 N N . LEU A 1 202 ? 2.670 -7.632 -16.541 1.00 83.56 202 LEU A N 1
ATOM 1646 C CA . LEU A 1 202 ? 2.048 -6.309 -16.590 1.00 83.56 202 LEU A CA 1
ATOM 1647 C C . LEU A 1 202 ? 2.467 -5.546 -17.849 1.00 83.56 202 LEU A C 1
ATOM 1649 O O . LEU A 1 202 ? 1.614 -4.986 -18.531 1.00 83.56 202 LEU A O 1
ATOM 1653 N N . TYR A 1 203 ? 3.749 -5.584 -18.220 1.00 80.69 203 TYR A N 1
ATOM 1654 C CA . TYR A 1 203 ? 4.207 -4.978 -19.470 1.00 80.69 203 TYR A CA 1
ATOM 1655 C C . TYR A 1 203 ? 3.536 -5.552 -20.715 1.00 80.69 203 TYR A C 1
ATOM 1657 O O . TYR A 1 203 ? 3.230 -4.789 -21.629 1.00 80.69 203 TYR A O 1
ATOM 1665 N N . LYS A 1 204 ? 3.279 -6.865 -20.760 1.00 79.50 204 LYS A N 1
ATOM 1666 C CA . LYS A 1 204 ? 2.525 -7.465 -21.868 1.00 79.50 204 LYS A CA 1
ATOM 1667 C C . LYS A 1 204 ? 1.124 -6.870 -21.959 1.00 79.50 204 LYS A C 1
ATOM 1669 O O . LYS A 1 204 ? 0.739 -6.435 -23.038 1.00 79.50 204 LYS A O 1
ATOM 1674 N N . PHE A 1 205 ? 0.419 -6.739 -20.833 1.00 77.44 205 PHE A N 1
ATOM 1675 C CA . PHE A 1 205 ? -0.881 -6.065 -20.808 1.00 77.44 205 PHE A CA 1
ATOM 1676 C C . PHE A 1 205 ? -0.793 -4.615 -21.296 1.00 77.44 205 PHE A C 1
ATOM 1678 O O . PHE A 1 205 ? -1.611 -4.204 -22.113 1.00 77.44 205 PHE A O 1
ATOM 1685 N N . PHE A 1 206 ? 0.222 -3.850 -20.876 1.00 74.75 206 PHE A N 1
ATOM 1686 C CA . PHE A 1 206 ? 0.414 -2.474 -21.353 1.00 74.75 206 PHE A CA 1
ATOM 1687 C C . PHE A 1 206 ? 0.580 -2.378 -22.872 1.00 74.75 206 PHE A C 1
ATOM 1689 O O . PHE A 1 206 ? 0.056 -1.443 -23.469 1.00 74.75 206 PHE A O 1
ATOM 1696 N N . VAL A 1 207 ? 1.292 -3.323 -23.491 1.00 72.38 207 VAL A N 1
ATOM 1697 C CA . VAL A 1 207 ? 1.466 -3.358 -24.952 1.00 72.38 207 VAL A CA 1
ATOM 1698 C C . VAL A 1 207 ? 0.178 -3.784 -25.664 1.00 72.38 207 VAL A C 1
ATOM 1700 O O . VAL A 1 207 ? -0.094 -3.302 -26.756 1.00 72.38 207 VAL A O 1
ATOM 1703 N N . VAL A 1 208 ? -0.625 -4.664 -25.060 1.00 71.06 208 VAL A N 1
ATOM 1704 C CA . VAL A 1 208 ? -1.894 -5.143 -25.640 1.00 71.06 208 VAL A CA 1
ATOM 1705 C C . VAL A 1 208 ? -3.002 -4.080 -25.576 1.00 71.06 208 VAL A C 1
ATOM 1707 O O . VAL A 1 208 ? -3.829 -3.999 -26.480 1.00 71.06 208 VAL A O 1
ATOM 1710 N N . ILE A 1 209 ? -3.011 -3.214 -24.556 1.00 71.50 209 ILE A N 1
ATOM 1711 C CA . ILE A 1 209 ? -4.042 -2.174 -24.340 1.00 71.50 209 ILE A CA 1
ATOM 1712 C C . ILE A 1 209 ? -3.808 -0.920 -25.230 1.00 71.50 209 ILE A C 1
ATOM 1714 O O . ILE A 1 209 ? -4.291 0.169 -24.934 1.00 71.50 209 ILE A O 1
ATOM 1718 N N . ASP A 1 210 ? -3.090 -1.056 -26.351 1.00 59.03 210 ASP A N 1
ATOM 1719 C CA . ASP A 1 210 ? -2.690 0.040 -27.260 1.00 59.03 210 ASP A CA 1
ATOM 1720 C C . ASP A 1 210 ? -3.878 0.828 -27.863 1.00 59.03 210 ASP A C 1
ATOM 1722 O O . ASP A 1 210 ? -3.707 1.942 -28.355 1.00 59.03 210 ASP A O 1
ATOM 1726 N N . ASP A 1 211 ? -5.108 0.309 -27.765 1.00 56.59 211 ASP A N 1
ATOM 1727 C CA . ASP A 1 211 ? -6.314 0.993 -28.231 1.00 56.59 211 ASP A CA 1
ATOM 1728 C C . ASP A 1 211 ? -7.307 1.238 -27.080 1.00 56.59 211 ASP A C 1
ATOM 1730 O O . ASP A 1 211 ? -7.601 0.353 -26.279 1.00 56.59 211 ASP A O 1
ATOM 1734 N N . GLN A 1 212 ? -7.839 2.462 -26.986 1.00 58.59 212 GLN A N 1
ATOM 1735 C CA . GLN A 1 212 ? -8.488 3.069 -25.802 1.00 58.59 212 GLN A CA 1
ATOM 1736 C C . GLN A 1 212 ? -9.813 2.419 -25.321 1.00 58.59 212 GLN A C 1
ATOM 1738 O O . GLN A 1 212 ? -10.644 3.095 -24.708 1.00 58.59 212 GLN A O 1
ATOM 1743 N N . LYS A 1 213 ? -10.091 1.153 -25.658 1.00 64.12 213 LYS A N 1
ATOM 1744 C CA . LYS A 1 213 ? -11.386 0.485 -25.455 1.00 64.12 213 LYS A CA 1
ATOM 1745 C C . LYS A 1 213 ? -11.288 -1.031 -25.226 1.00 64.12 213 LYS A C 1
ATOM 1747 O O . LYS A 1 213 ? -12.252 -1.734 -25.542 1.00 64.12 213 LYS A O 1
ATOM 1752 N N . THR A 1 214 ? -10.193 -1.550 -24.676 1.00 73.69 214 THR A N 1
ATOM 1753 C CA . THR A 1 214 ? -10.126 -2.980 -24.330 1.00 73.69 214 THR A CA 1
ATOM 1754 C C . THR A 1 214 ? -11.019 -3.275 -23.127 1.00 73.69 214 THR A C 1
ATOM 1756 O O . THR A 1 214 ? -10.875 -2.666 -22.062 1.00 73.69 214 THR A O 1
ATOM 1759 N N . ARG A 1 215 ? -11.972 -4.195 -23.305 1.00 80.00 215 ARG A N 1
ATOM 1760 C CA . ARG A 1 215 ? -12.818 -4.691 -22.209 1.00 80.00 215 ARG A CA 1
ATOM 1761 C C . ARG A 1 215 ? -12.078 -5.754 -21.411 1.00 80.00 215 ARG A C 1
ATOM 1763 O O . ARG A 1 215 ? -11.348 -6.550 -21.997 1.00 80.00 215 ARG A O 1
ATOM 1770 N N . ILE A 1 216 ? -12.336 -5.832 -20.107 1.00 81.81 216 ILE A N 1
ATOM 1771 C CA . ILE A 1 216 ? -11.730 -6.847 -19.226 1.00 81.81 216 ILE A CA 1
ATOM 1772 C C . ILE A 1 216 ? -11.903 -8.265 -19.786 1.00 81.81 216 ILE A C 1
ATOM 1774 O O . ILE A 1 216 ? -10.929 -8.999 -19.929 1.00 81.81 216 ILE A O 1
ATOM 1778 N N . ASN A 1 217 ? -13.111 -8.624 -20.225 1.00 79.19 217 ASN A N 1
ATOM 1779 C CA . ASN A 1 217 ? -13.400 -9.954 -20.777 1.00 79.19 217 ASN A CA 1
ATOM 1780 C C . ASN A 1 217 ? -12.703 -10.299 -22.114 1.00 79.19 217 ASN A C 1
ATOM 1782 O O . ASN A 1 217 ? -12.842 -11.421 -22.617 1.00 79.19 217 ASN A O 1
ATOM 1786 N N . GLN A 1 218 ? -11.999 -9.345 -22.730 1.00 75.00 218 GLN A N 1
ATOM 1787 C CA . GLN A 1 218 ? -11.171 -9.574 -23.915 1.00 75.00 218 GLN A CA 1
ATOM 1788 C C . GLN A 1 218 ? -9.742 -9.968 -23.526 1.00 75.00 218 GLN A C 1
ATOM 1790 O O . GLN A 1 218 ? -9.140 -10.778 -24.229 1.00 75.00 218 GLN A O 1
ATOM 1795 N N . LEU A 1 219 ? -9.248 -9.495 -22.376 1.00 70.19 219 LEU A N 1
ATOM 1796 C CA . LEU A 1 219 ? -7.898 -9.778 -21.879 1.00 70.19 219 LEU A CA 1
ATOM 1797 C C . LEU A 1 219 ? -7.705 -11.269 -21.568 1.00 70.19 219 LEU A C 1
ATOM 1799 O O . LEU A 1 219 ? -6.701 -11.856 -21.961 1.00 70.19 219 LEU A O 1
ATOM 1803 N N . GLU A 1 220 ? -8.711 -11.926 -20.978 1.00 61.38 220 GLU A N 1
ATOM 1804 C CA . GLU A 1 220 ? -8.668 -13.376 -20.715 1.00 61.38 220 GLU A CA 1
ATOM 1805 C C . GLU A 1 220 ? -8.528 -14.223 -21.991 1.00 61.38 220 GLU A C 1
ATOM 1807 O O . GLU A 1 220 ? -8.010 -15.337 -21.958 1.00 61.38 220 GLU A O 1
ATOM 1812 N N . LYS A 1 221 ? -9.016 -13.724 -23.134 1.00 54.19 221 LYS A N 1
ATOM 1813 C CA . LYS A 1 221 ? -9.071 -14.482 -24.395 1.00 54.19 221 LYS A CA 1
ATOM 1814 C C . LYS A 1 221 ? -7.825 -14.307 -25.253 1.00 54.19 221 LYS A C 1
ATOM 1816 O O . LYS A 1 221 ? -7.545 -15.180 -26.078 1.00 54.19 221 LYS A O 1
ATOM 1821 N N . GLU A 1 222 ? -7.110 -13.202 -25.085 1.00 53.22 222 GLU A N 1
ATOM 1822 C CA . GLU A 1 222 ? -5.881 -12.921 -25.827 1.00 53.22 222 GLU A CA 1
ATOM 1823 C C . GLU A 1 222 ? -4.675 -13.650 -25.208 1.00 53.22 222 GLU A C 1
ATOM 1825 O O . GLU A 1 222 ? -3.895 -14.247 -25.951 1.00 53.22 222 GLU A O 1
ATOM 1830 N N . ASP A 1 223 ? -4.613 -13.784 -23.876 1.00 47.31 223 ASP A N 1
ATOM 1831 C CA . ASP A 1 223 ? -3.529 -14.506 -23.183 1.00 47.31 223 ASP A CA 1
ATOM 1832 C C . ASP A 1 223 ? -3.557 -16.038 -23.368 1.00 47.31 223 ASP A C 1
ATOM 1834 O O . ASP A 1 223 ? -2.516 -16.696 -23.315 1.00 47.31 223 ASP A O 1
ATOM 1838 N N . ILE A 1 224 ? -4.711 -16.649 -23.666 1.00 40.09 224 ILE A N 1
ATOM 1839 C CA . ILE A 1 224 ? -4.789 -18.109 -23.898 1.00 40.09 224 ILE A CA 1
ATOM 1840 C C . ILE A 1 224 ? -4.108 -18.516 -25.223 1.00 40.09 224 ILE A C 1
ATOM 1842 O O . ILE A 1 224 ? -3.777 -19.688 -25.417 1.00 40.09 224 ILE A O 1
ATOM 1846 N N . LYS A 1 225 ? -3.833 -17.574 -26.138 1.00 36.50 225 LYS A N 1
ATOM 1847 C CA . LYS A 1 225 ? -3.160 -17.886 -27.411 1.00 36.50 225 LYS A CA 1
ATOM 1848 C C . LYS A 1 225 ? -1.634 -17.818 -27.356 1.00 36.50 225 LYS A C 1
ATOM 1850 O O . LYS A 1 225 ? -1.004 -18.468 -28.186 1.00 36.50 225 LYS A O 1
ATOM 1855 N N . GLU A 1 226 ? -1.042 -17.121 -26.387 1.00 37.59 226 GLU A N 1
ATOM 1856 C CA . GLU A 1 226 ? 0.424 -17.030 -26.246 1.00 37.59 226 GLU A CA 1
ATOM 1857 C C . GLU A 1 226 ? 1.005 -17.883 -25.103 1.00 37.59 226 GLU A C 1
ATOM 1859 O O . GLU A 1 226 ? 2.224 -18.006 -24.994 1.00 37.59 226 GLU A O 1
ATOM 1864 N N . VAL A 1 227 ? 0.164 -18.534 -24.287 1.00 34.41 227 VAL A N 1
ATOM 1865 C CA . VAL A 1 227 ? 0.590 -19.444 -23.196 1.00 34.41 227 VAL A CA 1
ATOM 1866 C C . VAL A 1 227 ? 0.370 -20.926 -23.558 1.00 34.41 227 VAL A C 1
ATOM 1868 O O . VAL A 1 227 ? 0.181 -21.787 -22.702 1.00 34.41 227 VAL A O 1
ATOM 1871 N N . SER A 1 228 ? 0.414 -21.261 -24.849 1.00 28.98 228 SER A N 1
ATOM 1872 C CA . SER A 1 228 ? 0.588 -22.652 -25.287 1.00 28.98 228 SER A CA 1
ATOM 1873 C C . SER A 1 228 ? 2.084 -22.924 -25.471 1.00 28.98 228 SER A C 1
ATOM 1875 O O . SER A 1 228 ? 2.699 -22.317 -26.341 1.00 28.98 228 SER A O 1
ATOM 1877 N N . LEU A 1 229 ? 2.615 -23.784 -24.591 1.00 35.94 229 LEU A N 1
ATOM 1878 C CA . LEU A 1 229 ? 3.983 -24.332 -24.499 1.00 35.94 229 LEU A CA 1
ATOM 1879 C C . LEU A 1 229 ? 4.822 -24.328 -25.788 1.00 35.94 229 LEU A C 1
ATOM 1881 O O . LEU A 1 229 ? 4.341 -24.866 -26.811 1.00 35.94 229 LEU A O 1
#

Secondary structure (DSSP, 8-state):
----HHHHHHHHHHHHHHTTPPP-GGGHHHHHHTS---HHHHHHHHHHHHHHTT--GGGS-HHHHHHHHHHH---HHHHHHHHHHHHHHTTSSS----HHHHS-SSPPP----TTSEEEE----HHHHTT--HHHHHHHHHHHHHTS-EEGGGS-HHHHHHHHHTTSEEEE----TT-EE-----TT---PPP---HHHHHHHHHHHHT-STTEEHHHHHHHHTTT---

Organism: Caenorhabditis brenneri (NCBI:txid135651)

Nearest PDB structures (foldseek):
  8jj9-assembly1_B  TM=9.605E-01  e=7.949E-22  Homo sapiens
  8jj9-assembly1_A  TM=9.421E-01  e=1.993E-21  Homo sapiens